Protein AF-A0A9D9PSZ8-F1 (afdb_monomer)

Radius of gyration: 26.48 Å; Cα contacts (8 Å, |Δi|>4): 402; chains: 1; bounding box: 84×40×63 Å

Mean predicted aligned error: 19.88 Å

Secondary structure (DSSP, 8-state):
---PPP---SSHHHHHHHHTT---S-EEEESS-SSS-HHHHHHHHHHS-SHHHHHS-EEEEES---TTHHHHHHHTT--EEEESS--HHHHHHHHHHHS-TTTSPPP------------------S----S--HHHHHTTTTT-HHHHHHHHHHHHHHHHHHHHHHHHHHHTT-HHHHHHHHHHHHHHHHHTT-HHHHHHHHHHHHHHHTT-HHHHHHHHHHHHHHHHHHHHHHHHHHHHTTPPPPPP----------PPB--HHHHHHHHHHHHHHHHTT-HHHHHHHHHHHTT-EETTEESHHHHHHHHHHHHTT-HHHHHHHHHHHHHHHHHHTT--

Sequence (340 aa):
PYNMQFITASSAKEAITLLRKKEVDLVLMDHMMPEMDGVEATTLIREFEDEYFKKLPIIALSANAVSGARKMFLEAGFNDFIPKPIEHSTLDRVLKKWLPAELICPPVRTVMVGGRRKSDREGGTAASGRLISVNLGLNYTGGNEEAYLDILKDFIERLPEKSAYINKLYEEEEWKDYVIETHALKSASLSVGSRTLSDAAKEMEMAGRACDFDKISTGHSVFLKYCNDVYDEGVKYLALKGIKVGEPIKPVKDNLKLAPPIKAEELLKILTKAADACAGFDADAASKLCEEASRYSFGGTNLKDVFGKAAKLVNDYEYDQAGGIINDFIKGINSTGGES

Nearest PDB structures (foldseek):
  3m6m-assembly1_D  TM=8.909E-01  e=8.466E-04  Xanthomonas campestris pv. campestris
  3m6m-assembly1_F  TM=8.954E-01  e=6.086E-03  Xanthomonas campestris pv. campestris
  3m6m-assembly1_E  TM=8.897E-01  e=6.365E-03  Xanthomonas campestris pv. campestris
  7c1i-assembly2_E  TM=8.709E-01  e=9.805E-02  Pseudomonas aeruginosa
  3iqt-assembly1_A  TM=8.168E-01  e=2.298E-01  Escherichia coli CFT073

Foldseek 3Di:
DAPDDDDDDQDLVRVLVVCVVVPDQEAEAEQDHPPAGRLRSLLVLCPPPDPSSLLHAYEYEDCDPDDPVQVSCVVSNHPYYAHPVGDPVRVVVVCVVRGPPVSPPPLPPPPPPPDDDDDDDDDDDPDDPDQFDQVQLCSLVVNDPVVLLVLLLVCLLCLVLLLVVLVVCLVVVVLVVNLVSLSVQLVSCRNRRRNPLNVLSVQLNVCSVVVVVVSCVVSSVVSSVSSVVSSVSSCVVCVVVVHHRPDNPNNPVPPPPVLAADDLVVLLVLLVQLLVCLVVLPLVRNLVSLVVSQSHDYPSHRSVVLSVVLSVCSVVSVSVVSSVSSVVVNVVSVVVVPPD

pLDDT: mean 76.37, std 17.53, range [26.56, 94.06]

Structure (mmCIF, N/CA/C/O backbone):
data_AF-A0A9D9PSZ8-F1
#
_entry.id   AF-A0A9D9PSZ8-F1
#
loop_
_atom_site.group_PDB
_atom_site.id
_atom_site.type_symbol
_atom_site.label_atom_id
_atom_site.label_alt_id
_atom_site.label_comp_id
_atom_site.label_asym_id
_atom_site.label_entity_id
_atom_site.label_seq_id
_atom_site.pdbx_PDB_ins_code
_atom_site.Cartn_x
_atom_site.Cartn_y
_atom_site.Cartn_z
_atom_site.occupancy
_atom_site.B_iso_or_equiv
_atom_site.auth_seq_id
_atom_site.auth_comp_id
_atom_site.auth_asym_id
_atom_site.auth_atom_id
_atom_site.pdbx_PDB_model_num
ATOM 1 N N . PRO A 1 1 ? -20.071 1.718 1.969 1.00 49.09 1 PRO A N 1
ATOM 2 C CA . PRO A 1 1 ? -21.162 1.170 2.817 1.00 49.09 1 PRO A CA 1
ATOM 3 C C . PRO A 1 1 ? -21.126 1.618 4.287 1.00 49.09 1 PRO A C 1
ATOM 5 O O . PRO A 1 1 ? -22.160 1.546 4.939 1.00 49.09 1 PRO A O 1
ATOM 8 N N . TYR A 1 2 ? -19.984 2.079 4.806 1.00 58.44 2 TYR A N 1
ATOM 9 C CA . TYR A 1 2 ? -19.873 2.552 6.185 1.00 58.44 2 TYR A CA 1
ATOM 10 C C . TYR A 1 2 ? -19.704 4.074 6.189 1.00 58.44 2 TYR A C 1
ATOM 12 O O . TYR A 1 2 ? -18.777 4.579 5.562 1.00 58.44 2 TYR A O 1
ATOM 20 N N . ASN A 1 3 ? -20.590 4.795 6.874 1.00 65.50 3 ASN A N 1
ATOM 21 C CA . ASN A 1 3 ? -20.514 6.249 7.044 1.00 65.50 3 ASN A CA 1
ATOM 22 C C . ASN A 1 3 ? -19.740 6.563 8.342 1.00 65.50 3 ASN A C 1
ATOM 24 O O . ASN A 1 3 ? -20.272 7.161 9.273 1.00 65.50 3 ASN A O 1
ATOM 28 N N . MET A 1 4 ? -18.523 6.013 8.448 1.00 79.75 4 MET A N 1
ATOM 29 C CA . MET A 1 4 ? -17.756 5.989 9.699 1.00 79.75 4 MET A CA 1
ATOM 30 C C . MET A 1 4 ? -17.287 7.386 10.099 1.00 79.75 4 MET A C 1
ATOM 32 O O . MET A 1 4 ? -16.781 8.142 9.272 1.00 79.75 4 MET A O 1
ATOM 36 N N . GLN A 1 5 ? -17.394 7.686 11.391 1.00 79.81 5 GLN A N 1
ATOM 37 C CA . GLN A 1 5 ? -16.714 8.817 12.009 1.00 79.81 5 GLN A CA 1
ATOM 38 C C . GLN A 1 5 ? -15.433 8.316 12.668 1.00 79.81 5 GLN A C 1
ATOM 40 O O . GLN A 1 5 ? -15.445 7.317 13.388 1.00 79.81 5 GLN A O 1
ATOM 45 N N . PHE A 1 6 ? -14.320 8.997 12.406 1.00 84.69 6 PHE A N 1
ATOM 46 C CA . PHE A 1 6 ? -13.026 8.623 12.960 1.00 84.69 6 PHE A CA 1
ATOM 47 C C . PHE A 1 6 ? -12.712 9.475 14.183 1.00 84.69 6 PHE A C 1
ATOM 49 O O . PHE A 1 6 ? -12.752 10.702 14.127 1.00 84.69 6 PHE A O 1
ATOM 56 N N . ILE A 1 7 ? -12.346 8.804 15.269 1.00 86.38 7 ILE A N 1
ATOM 57 C CA . ILE A 1 7 ? -11.760 9.420 16.454 1.00 86.38 7 ILE A CA 1
ATOM 58 C C . ILE A 1 7 ? -10.363 8.821 16.595 1.00 86.38 7 ILE A C 1
ATOM 60 O O . ILE A 1 7 ? -10.216 7.604 16.692 1.00 86.38 7 ILE A O 1
ATOM 64 N N . THR A 1 8 ? -9.336 9.665 16.576 1.00 88.38 8 THR A N 1
ATOM 65 C CA . THR A 1 8 ? -7.937 9.235 16.683 1.00 88.38 8 THR A CA 1
ATOM 66 C C . THR A 1 8 ? -7.405 9.491 18.084 1.00 88.38 8 THR A C 1
ATOM 68 O O . THR A 1 8 ? -7.665 10.549 18.651 1.00 88.38 8 THR A O 1
ATOM 71 N N . ALA A 1 9 ? -6.618 8.554 18.608 1.00 86.44 9 ALA A N 1
ATOM 72 C CA . ALA A 1 9 ? -5.853 8.716 19.837 1.00 86.44 9 ALA A CA 1
ATOM 73 C C . ALA A 1 9 ? -4.375 8.436 19.553 1.00 86.44 9 ALA A C 1
ATOM 75 O O . ALA A 1 9 ? -4.050 7.506 18.817 1.00 86.44 9 ALA A O 1
ATOM 76 N N . SER A 1 10 ? -3.490 9.234 20.139 1.00 85.44 10 SER A N 1
ATOM 77 C CA . SER A 1 10 ? -2.035 9.126 19.988 1.00 85.44 10 SER A CA 1
ATOM 78 C C . SER A 1 10 ? -1.364 8.300 21.094 1.00 85.44 10 SER A C 1
ATOM 80 O O . SER A 1 10 ? -0.182 7.986 20.997 1.00 85.44 10 SER A O 1
ATOM 82 N N . SER A 1 11 ? -2.112 7.934 22.142 1.00 83.19 11 SER A N 1
ATOM 83 C CA . SER A 1 11 ? -1.644 7.103 23.259 1.00 83.19 11 SER A CA 1
ATOM 84 C C . SER A 1 11 ? -2.776 6.267 23.865 1.00 83.19 11 SER A C 1
ATOM 86 O O . SER A 1 11 ? -3.953 6.630 23.770 1.00 83.19 11 SER A O 1
ATOM 88 N N . ALA A 1 12 ? -2.428 5.186 24.570 1.00 83.25 12 ALA A N 1
ATOM 89 C CA . ALA A 1 12 ? -3.393 4.358 25.299 1.00 83.25 12 ALA A CA 1
ATOM 90 C C . ALA A 1 12 ? -4.203 5.164 26.335 1.00 83.25 12 ALA A C 1
ATOM 92 O O . ALA A 1 12 ? -5.414 4.990 26.474 1.00 83.25 12 ALA A O 1
ATOM 93 N N . LYS A 1 13 ? -3.559 6.116 27.022 1.00 86.00 13 LYS A N 1
ATOM 94 C CA . LYS A 1 13 ? -4.208 6.993 28.008 1.00 86.00 13 LYS A CA 1
ATOM 95 C C . LYS A 1 13 ? -5.257 7.908 27.372 1.00 86.00 13 LYS A C 1
ATOM 97 O O . LYS A 1 13 ? -6.343 8.095 27.931 1.00 86.00 13 LYS A O 1
ATOM 102 N N . GLU A 1 14 ? -4.944 8.471 26.207 1.00 87.81 14 GLU A N 1
ATOM 103 C CA . GLU A 1 14 ? -5.892 9.270 25.431 1.00 87.81 14 GLU A CA 1
ATOM 104 C C . GLU A 1 14 ? -7.058 8.403 24.943 1.00 87.81 14 GLU A C 1
ATOM 106 O O . GLU A 1 14 ? -8.215 8.779 25.134 1.00 87.81 14 GLU A O 1
ATOM 111 N N . ALA A 1 15 ? -6.770 7.204 24.423 1.00 88.31 15 ALA A N 1
ATOM 112 C CA . ALA A 1 15 ? -7.789 6.261 23.970 1.00 88.31 15 ALA A CA 1
ATOM 113 C C . ALA A 1 15 ? -8.774 5.906 25.095 1.00 88.31 15 ALA A C 1
ATOM 115 O O . ALA A 1 15 ? -9.983 6.045 24.925 1.00 88.31 15 ALA A O 1
ATOM 116 N N . ILE A 1 16 ? -8.275 5.543 26.281 1.00 87.75 16 ILE A N 1
ATOM 117 C CA . ILE A 1 16 ? -9.112 5.239 27.453 1.00 87.75 16 ILE A CA 1
ATOM 118 C C . ILE A 1 16 ? -9.965 6.452 27.853 1.00 87.75 16 ILE A C 1
ATOM 120 O O . ILE A 1 16 ? -11.136 6.304 28.201 1.00 87.75 16 ILE A O 1
ATOM 124 N N . THR A 1 17 ? -9.408 7.664 27.786 1.00 88.69 17 THR A N 1
ATOM 125 C CA . THR A 1 17 ? -10.142 8.898 28.108 1.00 88.69 17 THR A CA 1
ATOM 126 C C . THR A 1 17 ? -11.285 9.149 27.123 1.00 88.69 17 THR A C 1
ATOM 128 O O . THR A 1 17 ? -12.392 9.483 27.543 1.00 88.69 17 THR A O 1
ATOM 131 N N . LEU A 1 18 ? -11.049 8.946 25.825 1.00 88.62 18 LEU A N 1
ATOM 132 C CA . LEU A 1 18 ? -12.069 9.093 24.784 1.00 88.62 18 LEU A CA 1
ATOM 133 C C . LEU A 1 18 ? -13.160 8.025 24.909 1.00 88.62 18 LEU A C 1
ATOM 135 O O . LEU A 1 18 ? -14.346 8.344 24.832 1.00 88.62 18 LEU A O 1
ATOM 139 N N . LEU A 1 19 ? -12.777 6.780 25.198 1.00 90.75 19 LEU A N 1
ATOM 140 C CA . LEU A 1 19 ? -13.709 5.665 25.360 1.00 90.75 19 LEU A CA 1
ATOM 141 C C . LEU A 1 19 ? -14.678 5.850 26.537 1.00 90.75 19 LEU A C 1
ATOM 143 O O . LEU A 1 19 ? -15.790 5.325 26.490 1.00 90.75 19 LEU A O 1
ATOM 147 N N . ARG A 1 20 ? -14.327 6.652 27.554 1.00 87.88 20 ARG A N 1
ATOM 148 C CA . ARG A 1 20 ? -15.240 6.999 28.663 1.00 87.88 20 ARG A CA 1
ATOM 149 C C . ARG A 1 20 ? -16.497 7.748 28.222 1.00 87.88 20 ARG A C 1
ATOM 151 O O . ARG A 1 20 ? -17.476 7.720 28.963 1.00 87.88 20 ARG A O 1
ATOM 158 N N . LYS A 1 21 ? -16.498 8.379 27.041 1.00 86.94 21 LYS A N 1
ATOM 159 C CA . LYS A 1 21 ? -17.693 9.022 26.469 1.00 86.94 21 LYS A CA 1
ATOM 160 C C . LYS A 1 21 ? -18.736 8.016 25.972 1.00 86.94 21 LYS A C 1
ATOM 162 O O . LYS A 1 21 ? -19.903 8.369 25.889 1.00 86.94 21 LYS A O 1
ATOM 167 N N . LYS A 1 22 ? -18.327 6.765 25.717 1.00 85.31 22 LYS A N 1
ATOM 168 C CA . LYS A 1 22 ? -19.176 5.653 25.254 1.00 85.31 22 LYS A CA 1
ATOM 169 C C . LYS A 1 22 ? -19.870 5.870 23.903 1.00 85.31 22 LYS A C 1
ATOM 171 O O . LYS A 1 22 ? -20.991 5.423 23.697 1.00 85.31 22 LYS A O 1
ATOM 176 N N . GLU A 1 23 ? -19.187 6.543 22.985 1.00 85.31 23 GLU A N 1
ATOM 177 C CA . GLU A 1 23 ? -19.695 6.873 21.642 1.00 85.31 23 GLU A CA 1
ATOM 178 C C . GLU A 1 23 ? -18.975 6.086 20.530 1.00 85.31 23 GLU A C 1
ATOM 180 O O . GLU A 1 23 ? -19.071 6.439 19.361 1.00 85.31 23 GLU A O 1
ATOM 185 N N . VAL A 1 24 ? -18.195 5.058 20.881 1.00 88.56 24 VAL A N 1
ATOM 186 C CA . VAL A 1 24 ? -17.346 4.326 19.931 1.00 88.56 24 VAL A CA 1
ATOM 187 C C . VAL A 1 24 ? -17.910 2.930 19.693 1.00 88.56 24 VAL A C 1
ATOM 189 O O . VAL A 1 24 ? -18.039 2.139 20.620 1.00 88.56 24 VAL A O 1
ATOM 192 N N . ASP A 1 25 ? -18.186 2.603 18.434 1.00 88.56 25 ASP A N 1
ATOM 193 C CA . ASP A 1 25 ? -18.751 1.300 18.060 1.00 88.56 25 ASP A CA 1
ATOM 194 C C . ASP A 1 25 ? -17.690 0.211 17.849 1.00 88.56 25 ASP A C 1
ATOM 196 O O . ASP A 1 25 ? -17.991 -0.979 17.934 1.00 88.56 25 ASP A O 1
ATOM 200 N N . LEU A 1 26 ? -16.451 0.599 17.532 1.00 92.19 26 LEU A N 1
ATOM 201 C CA . LEU A 1 26 ? -15.338 -0.311 17.268 1.00 92.19 26 LEU A CA 1
ATOM 202 C C . LEU A 1 26 ? -13.998 0.404 17.456 1.00 92.19 26 LEU A C 1
ATOM 204 O O . LEU A 1 26 ? -13.833 1.552 17.047 1.00 92.19 26 LEU A O 1
ATOM 208 N N . VAL A 1 27 ? -13.019 -0.299 18.022 1.00 93.25 27 VAL A N 1
ATOM 209 C CA . VAL A 1 27 ? -11.649 0.194 18.201 1.00 93.25 27 VAL A CA 1
ATOM 210 C C . VAL A 1 27 ? -10.694 -0.587 17.308 1.00 93.25 27 VAL A C 1
ATOM 212 O O . VAL A 1 27 ? -10.628 -1.814 17.379 1.00 93.25 27 VAL A O 1
ATOM 215 N N . LEU A 1 28 ? -9.919 0.129 16.495 1.00 92.75 28 LEU A N 1
ATOM 216 C CA . LEU A 1 28 ? -8.710 -0.395 15.863 1.00 92.75 28 LEU A CA 1
ATOM 217 C C . LEU A 1 28 ? -7.519 0.022 16.731 1.00 92.75 28 LEU A C 1
ATOM 219 O O . LEU A 1 28 ? -7.261 1.213 16.882 1.00 92.75 28 LEU A O 1
ATOM 223 N N . MET A 1 29 ? -6.826 -0.946 17.323 1.00 91.75 29 MET A N 1
ATOM 224 C CA . MET A 1 29 ? -5.765 -0.715 18.304 1.00 91.75 29 MET A CA 1
ATOM 225 C C . MET A 1 29 ? -4.431 -1.209 17.755 1.00 91.75 29 MET A C 1
ATOM 227 O O . MET A 1 29 ? -4.322 -2.370 17.365 1.00 91.75 29 MET A O 1
ATOM 231 N N . ASP A 1 30 ? -3.408 -0.359 17.739 1.00 88.38 30 ASP A N 1
ATOM 232 C CA . ASP A 1 30 ? -2.057 -0.804 17.401 1.00 88.38 30 ASP A CA 1
ATOM 233 C C . ASP A 1 30 ? -1.499 -1.697 18.511 1.00 88.38 30 ASP A C 1
ATOM 235 O O . ASP A 1 30 ? -1.615 -1.371 19.690 1.00 88.38 30 ASP A O 1
ATOM 239 N N . HIS A 1 31 ? -0.898 -2.829 18.145 1.00 78.50 31 HIS A N 1
ATOM 240 C CA . HIS A 1 31 ? -0.220 -3.680 19.118 1.00 78.50 31 HIS A CA 1
ATOM 241 C C . HIS A 1 31 ? 1.034 -2.996 19.675 1.00 78.50 31 HIS A C 1
ATOM 243 O O . HIS A 1 31 ? 1.273 -3.062 20.875 1.00 78.50 31 HIS A O 1
ATOM 249 N N . MET A 1 32 ? 1.811 -2.328 18.816 1.00 76.44 32 MET A N 1
ATOM 250 C CA . MET A 1 32 ? 3.091 -1.720 19.185 1.00 76.44 32 MET A CA 1
ATOM 251 C C . MET A 1 32 ? 2.907 -0.209 19.345 1.00 76.44 32 MET A C 1
ATOM 253 O O . MET A 1 32 ? 2.863 0.518 18.354 1.00 76.44 32 MET A O 1
ATOM 257 N N . MET A 1 33 ? 2.804 0.261 20.588 1.00 78.12 33 MET A N 1
ATOM 258 C CA . MET A 1 33 ? 2.713 1.683 20.937 1.00 78.12 33 MET A CA 1
ATOM 259 C C . MET A 1 33 ? 3.779 2.049 21.982 1.00 78.12 33 MET A C 1
ATOM 261 O O . MET A 1 33 ? 4.188 1.184 22.757 1.00 78.12 33 MET A O 1
ATOM 265 N N . PRO A 1 34 ? 4.261 3.304 22.008 1.00 61.53 34 PRO A N 1
ATOM 266 C CA . PRO A 1 34 ? 5.170 3.773 23.048 1.00 61.53 34 PRO A CA 1
ATOM 267 C C . PRO A 1 34 ? 4.468 3.858 24.413 1.00 61.53 34 PRO A C 1
ATOM 269 O O . PRO A 1 34 ? 3.269 4.121 24.489 1.00 61.53 34 PRO A O 1
ATOM 272 N N . GLU A 1 35 ? 5.251 3.694 25.483 1.00 76.94 35 GLU A N 1
ATOM 273 C CA . GLU A 1 35 ? 4.841 3.718 26.902 1.00 76.94 35 GLU A CA 1
ATOM 274 C C . GLU A 1 35 ? 3.967 2.542 27.351 1.00 76.94 35 GLU A C 1
ATOM 276 O O . GLU A 1 35 ? 4.348 1.849 28.289 1.00 76.94 35 GLU A O 1
ATOM 281 N N . MET A 1 36 ? 2.825 2.327 26.697 1.00 79.06 36 MET A N 1
ATOM 282 C CA . MET A 1 36 ? 1.868 1.261 26.996 1.00 79.06 36 MET A CA 1
ATOM 283 C C . MET A 1 36 ? 1.444 0.598 25.694 1.00 79.06 36 MET A C 1
ATOM 285 O O . MET A 1 36 ? 0.951 1.275 24.785 1.00 79.06 36 MET A O 1
ATOM 289 N N . ASP A 1 37 ? 1.624 -0.716 25.610 1.00 83.62 37 ASP A N 1
ATOM 290 C CA . ASP A 1 37 ? 1.314 -1.458 24.393 1.00 83.62 37 ASP A CA 1
ATOM 291 C C . ASP A 1 37 ? -0.200 -1.712 24.233 1.00 83.62 37 ASP A C 1
ATOM 293 O O . ASP A 1 37 ? -1.020 -1.462 25.126 1.00 83.62 37 ASP A O 1
ATOM 297 N N . GLY A 1 38 ? -0.608 -2.186 23.053 1.00 85.62 38 GLY A N 1
ATOM 298 C CA . GLY A 1 38 ? -2.022 -2.443 22.774 1.00 85.62 38 GLY A CA 1
ATOM 299 C C . GLY A 1 38 ? -2.631 -3.553 23.638 1.00 85.62 38 GLY A C 1
ATOM 300 O O . GLY A 1 38 ? -3.844 -3.547 23.867 1.00 85.62 38 GLY A O 1
ATOM 301 N N . VAL A 1 39 ? -1.822 -4.504 24.112 1.00 86.31 39 VAL A N 1
ATOM 302 C CA . VAL A 1 39 ? -2.251 -5.620 24.969 1.00 86.31 39 VAL A CA 1
ATOM 303 C C . VAL A 1 39 ? -2.575 -5.111 26.369 1.00 86.31 39 VAL A C 1
ATOM 305 O O . VAL A 1 39 ? -3.664 -5.387 26.882 1.00 86.31 39 VAL A O 1
ATOM 308 N N . GLU A 1 40 ? -1.693 -4.305 26.951 1.00 87.50 40 GLU A N 1
ATOM 309 C CA . GLU A 1 40 ? -1.904 -3.634 28.233 1.00 87.50 40 GLU A CA 1
ATOM 310 C C . GLU A 1 40 ? -3.119 -2.702 28.171 1.00 87.50 40 GLU A C 1
ATOM 312 O O . GLU A 1 40 ? -4.013 -2.785 29.016 1.00 87.50 40 GLU A O 1
ATOM 317 N N . ALA A 1 41 ? -3.215 -1.874 27.123 1.00 90.44 41 ALA A N 1
ATOM 318 C CA . ALA A 1 41 ? -4.341 -0.964 26.928 1.00 90.44 41 ALA A CA 1
ATOM 319 C C . ALA A 1 41 ? -5.680 -1.714 26.848 1.00 90.44 41 ALA A C 1
ATOM 321 O O . ALA A 1 41 ? -6.667 -1.309 27.466 1.00 90.44 41 ALA A O 1
ATOM 322 N N . THR A 1 42 ? -5.719 -2.826 26.109 1.00 92.31 42 THR A N 1
ATOM 323 C CA . THR A 1 42 ? -6.926 -3.653 25.972 1.00 92.31 42 THR A CA 1
ATOM 324 C C . THR A 1 42 ? -7.299 -4.302 27.297 1.00 92.31 42 THR A C 1
ATOM 326 O O . THR A 1 42 ? -8.467 -4.251 27.678 1.00 92.31 42 THR A O 1
ATOM 329 N N . THR A 1 43 ? -6.319 -4.825 28.036 1.00 90.56 43 THR A N 1
ATOM 330 C CA . THR A 1 43 ? -6.540 -5.419 29.362 1.00 90.56 43 THR A CA 1
ATOM 331 C C . THR A 1 43 ? -7.179 -4.402 30.311 1.00 90.56 43 THR A C 1
ATOM 333 O O . THR A 1 43 ? -8.237 -4.677 30.873 1.00 90.56 43 THR A O 1
ATOM 336 N N . LEU A 1 44 ? -6.635 -3.181 30.385 1.00 91.31 44 LEU A N 1
ATOM 337 C CA . LEU A 1 44 ? -7.200 -2.098 31.200 1.00 91.31 44 LEU A CA 1
ATOM 338 C C . LEU A 1 44 ? -8.619 -1.703 30.770 1.00 91.31 44 LEU A C 1
ATOM 340 O O . LEU A 1 44 ? -9.469 -1.421 31.612 1.00 91.31 44 LEU A O 1
ATOM 344 N N . ILE A 1 45 ? -8.909 -1.687 29.463 1.00 91.31 45 ILE A N 1
ATOM 345 C CA . ILE A 1 45 ? -10.270 -1.422 28.974 1.00 91.31 45 ILE A CA 1
ATOM 346 C C . ILE A 1 45 ? -11.233 -2.527 29.435 1.00 91.31 45 ILE A C 1
ATOM 348 O O . ILE A 1 45 ? -12.370 -2.230 29.800 1.00 91.31 45 ILE A O 1
ATOM 352 N N . ARG A 1 46 ? -10.801 -3.794 29.454 1.00 91.75 46 ARG A N 1
ATOM 353 C CA . ARG A 1 46 ? -11.638 -4.923 29.896 1.00 91.75 46 ARG A CA 1
ATOM 354 C C . ARG A 1 46 ? -11.837 -4.996 31.410 1.00 91.75 46 ARG A C 1
ATOM 356 O O . ARG A 1 46 ? -12.813 -5.607 31.839 1.00 91.75 46 ARG A O 1
ATOM 363 N N . GLU A 1 47 ? -10.973 -4.367 32.203 1.00 90.94 47 GLU A N 1
ATOM 364 C CA . GLU A 1 47 ? -11.125 -4.278 33.663 1.00 90.94 47 GLU A CA 1
ATOM 365 C C . GLU A 1 47 ? -12.283 -3.369 34.100 1.00 90.94 47 GLU A C 1
ATOM 367 O O . GLU A 1 47 ? -12.779 -3.500 35.221 1.00 90.94 47 GLU A O 1
ATOM 372 N N . PHE A 1 48 ? -12.767 -2.468 33.238 1.00 88.94 48 PHE A N 1
ATOM 373 C CA . PHE A 1 48 ? -13.946 -1.674 33.569 1.00 88.94 48 PHE A CA 1
ATOM 374 C C . PHE A 1 48 ? -15.186 -2.571 33.718 1.00 88.94 48 PHE A C 1
ATOM 376 O O . PHE A 1 48 ? -15.552 -3.326 32.817 1.00 88.94 48 PHE A O 1
ATOM 383 N N . GLU A 1 49 ? -15.895 -2.444 34.844 1.00 84.25 49 GLU A N 1
ATOM 384 C CA . GLU A 1 49 ? -17.072 -3.279 35.131 1.00 84.25 49 GLU A CA 1
ATOM 385 C C . GLU A 1 49 ? -18.263 -3.025 34.188 1.00 84.25 49 GLU A C 1
ATOM 387 O O . GLU A 1 49 ? -19.162 -3.867 34.095 1.00 84.25 49 GLU A O 1
ATOM 392 N N . ASP A 1 50 ? -18.249 -1.904 33.463 1.00 90.69 50 ASP A N 1
ATOM 393 C CA . ASP A 1 50 ? -19.310 -1.476 32.555 1.00 90.69 50 ASP A CA 1
ATOM 394 C C . ASP A 1 50 ? -19.500 -2.426 31.363 1.00 90.69 50 ASP A C 1
ATOM 396 O O . ASP A 1 50 ? -18.557 -2.774 30.646 1.00 90.69 50 ASP A O 1
ATOM 400 N N . GLU A 1 51 ? -20.755 -2.779 31.090 1.00 87.38 51 GLU A N 1
ATOM 401 C CA . GLU A 1 51 ? -21.132 -3.649 29.972 1.00 87.38 51 GLU A CA 1
ATOM 402 C C . GLU A 1 51 ? -20.690 -3.110 28.607 1.00 87.38 51 GLU A C 1
ATOM 404 O O . GLU A 1 51 ? -20.371 -3.901 27.716 1.00 87.38 51 GLU A O 1
ATOM 409 N N . TYR A 1 52 ? -20.627 -1.784 28.442 1.00 90.50 52 TYR A N 1
ATOM 410 C CA . TYR A 1 52 ? -20.128 -1.169 27.214 1.00 90.50 52 TYR A CA 1
ATOM 411 C C . TYR A 1 52 ? -18.689 -1.610 26.923 1.00 90.50 52 TYR A C 1
ATOM 413 O O . TYR A 1 52 ? -18.409 -2.124 25.841 1.00 90.50 52 TYR A O 1
ATOM 421 N N . PHE A 1 53 ? -17.782 -1.494 27.900 1.00 89.50 53 PHE A N 1
ATOM 422 C CA . PHE A 1 53 ? -16.373 -1.842 27.697 1.00 89.50 53 PHE A CA 1
ATOM 423 C C . PHE A 1 53 ? -16.147 -3.341 27.574 1.00 89.50 53 PHE A C 1
ATOM 425 O O . PHE A 1 53 ? -15.176 -3.737 26.945 1.00 89.50 53 PHE A O 1
ATOM 432 N N . LYS A 1 54 ? -17.030 -4.187 28.112 1.00 87.31 54 LYS A N 1
ATOM 433 C CA . LYS A 1 54 ? -16.952 -5.646 27.925 1.00 87.31 54 LYS A CA 1
ATOM 434 C C . LYS A 1 54 ? -17.374 -6.082 26.521 1.00 87.31 54 LYS A C 1
ATOM 436 O O . LYS A 1 54 ? -16.840 -7.058 26.001 1.00 87.31 54 LYS A O 1
ATOM 441 N N . LYS A 1 55 ? -18.319 -5.364 25.905 1.00 87.62 55 LYS A N 1
ATOM 442 C CA . LYS A 1 55 ? -18.877 -5.687 24.579 1.00 87.62 55 LYS A CA 1
ATOM 443 C C . LYS A 1 55 ? -18.218 -4.941 23.425 1.00 87.62 55 LYS A C 1
ATOM 445 O O . LYS A 1 55 ? -18.333 -5.402 22.293 1.00 87.62 55 LYS A O 1
ATOM 450 N N . LEU A 1 56 ? -17.532 -3.832 23.702 1.00 91.19 56 LEU A N 1
ATOM 451 C CA . LEU A 1 56 ? -16.846 -3.020 22.701 1.00 91.19 56 LEU A CA 1
ATOM 452 C C . LEU A 1 56 ? -15.888 -3.884 21.858 1.00 91.19 56 LEU A C 1
ATOM 454 O O . LEU A 1 56 ? -14.951 -4.461 22.422 1.00 91.19 56 LEU A O 1
ATOM 458 N N . PRO A 1 57 ? -16.076 -3.985 20.533 1.00 92.62 57 PRO A N 1
ATOM 459 C CA . PRO A 1 57 ? -15.142 -4.685 19.666 1.00 92.62 57 PRO A CA 1
ATOM 460 C C . PRO A 1 57 ? -13.789 -3.968 19.621 1.00 92.62 57 PRO A C 1
ATOM 462 O O . PRO A 1 57 ? -13.706 -2.815 19.200 1.00 92.62 57 PRO A O 1
ATOM 465 N N . ILE A 1 58 ? -12.722 -4.659 20.029 1.00 93.75 58 ILE A N 1
ATOM 466 C CA . ILE A 1 58 ? -11.341 -4.166 19.962 1.00 93.75 58 ILE A CA 1
ATOM 467 C C . ILE A 1 58 ? -10.554 -5.087 19.033 1.00 93.75 58 ILE A C 1
ATOM 469 O O . ILE A 1 58 ? -10.424 -6.288 19.286 1.00 93.75 58 ILE A O 1
ATOM 473 N N . ILE A 1 59 ? -10.056 -4.528 17.935 1.00 93.19 59 ILE A N 1
ATOM 474 C CA . ILE A 1 59 ? -9.347 -5.244 16.878 1.00 93.19 59 ILE A CA 1
ATOM 475 C C . ILE A 1 59 ? -7.877 -4.832 16.899 1.00 93.19 59 ILE A C 1
ATOM 477 O O . ILE A 1 59 ? -7.562 -3.654 16.733 1.00 93.19 59 ILE A O 1
ATOM 481 N N . ALA A 1 60 ? -6.977 -5.800 17.055 1.00 90.38 60 ALA A N 1
ATOM 482 C CA . ALA A 1 60 ? -5.542 -5.544 17.033 1.00 90.38 60 ALA A CA 1
ATOM 483 C C . ALA A 1 60 ? -5.040 -5.279 15.604 1.00 90.38 60 ALA A C 1
ATOM 485 O O . ALA A 1 60 ? -5.384 -6.002 14.668 1.00 90.38 60 ALA A O 1
ATOM 486 N N . LEU A 1 61 ? -4.157 -4.302 15.435 1.00 88.00 61 LEU A N 1
ATOM 487 C CA . LEU A 1 61 ? -3.352 -4.102 14.235 1.00 88.00 61 LEU A CA 1
ATOM 488 C C . LEU A 1 61 ? -1.941 -4.619 14.529 1.00 88.00 61 LEU A C 1
ATOM 490 O O . LEU A 1 61 ? -1.259 -4.084 15.400 1.00 88.00 61 LEU A O 1
ATOM 494 N N . SER A 1 62 ? -1.491 -5.657 13.820 1.00 77.12 62 SER A N 1
ATOM 495 C CA . SER A 1 62 ? -0.213 -6.323 14.121 1.00 77.12 62 SER A CA 1
ATOM 496 C C . SER A 1 62 ? 0.688 -6.432 12.897 1.00 77.12 62 SER A C 1
ATOM 498 O O . SER A 1 62 ? 0.246 -6.871 11.840 1.00 77.12 62 SER A O 1
ATOM 500 N N . ALA A 1 63 ? 1.972 -6.103 13.050 1.00 66.81 63 ALA A N 1
ATOM 501 C CA . ALA A 1 63 ? 3.003 -6.390 12.047 1.00 66.81 63 ALA A CA 1
ATOM 502 C C . ALA A 1 63 ? 3.448 -7.868 12.049 1.00 66.81 63 ALA A C 1
ATOM 504 O O . ALA A 1 63 ? 4.062 -8.324 11.092 1.00 66.81 63 ALA A O 1
ATOM 505 N N . ASN A 1 64 ? 3.121 -8.628 13.104 1.00 54.91 64 ASN A N 1
ATOM 506 C CA . ASN A 1 64 ? 3.572 -10.003 13.298 1.00 54.91 64 ASN A CA 1
ATOM 507 C C . ASN A 1 64 ? 2.359 -10.943 13.410 1.00 54.91 64 ASN A C 1
ATOM 509 O O . ASN A 1 64 ? 1.811 -11.172 14.489 1.00 54.91 64 ASN A O 1
ATOM 513 N N . ALA A 1 65 ? 1.887 -11.448 12.269 1.00 54.12 65 ALA A N 1
ATOM 514 C CA . ALA A 1 65 ? 0.697 -12.301 12.167 1.00 54.12 65 ALA A CA 1
ATOM 515 C C . ALA A 1 65 ? 1.021 -13.808 12.204 1.00 54.12 65 ALA A C 1
ATOM 517 O O . ALA A 1 65 ? 0.345 -14.617 11.567 1.00 54.12 65 ALA A O 1
ATOM 518 N N . VAL A 1 66 ? 2.070 -14.192 12.935 1.00 49.47 66 VAL A N 1
ATOM 519 C CA . VAL A 1 66 ? 2.522 -15.588 13.034 1.00 49.47 66 VAL A CA 1
ATOM 520 C C . VAL A 1 66 ? 1.548 -16.423 13.870 1.00 49.47 66 VAL A C 1
ATOM 522 O O . VAL A 1 66 ? 0.875 -15.932 14.783 1.00 49.47 66 VAL A O 1
ATOM 525 N N . SER A 1 67 ? 1.501 -17.723 13.572 1.00 45.16 67 SER A N 1
ATOM 526 C CA . SER A 1 67 ? 0.829 -18.750 14.372 1.00 45.16 67 SER A CA 1
ATOM 527 C C . SER A 1 67 ? 1.268 -18.675 15.843 1.00 45.16 67 SER A C 1
ATOM 529 O O . SER A 1 67 ? 2.369 -19.091 16.183 1.00 45.16 67 SER A O 1
ATOM 531 N N . GLY A 1 68 ? 0.404 -18.139 16.710 1.00 56.59 68 GLY A N 1
ATOM 532 C CA . GLY A 1 68 ? 0.657 -17.970 18.150 1.00 56.59 68 GLY A CA 1
ATOM 533 C C . GLY A 1 68 ? 0.151 -16.633 18.694 1.00 56.59 68 GLY A C 1
ATOM 534 O O . GLY A 1 68 ? -0.484 -16.603 19.748 1.00 56.59 68 GLY A O 1
ATOM 535 N N . ALA A 1 69 ? 0.289 -15.553 17.916 1.00 64.56 69 ALA A N 1
ATOM 536 C CA . ALA A 1 69 ? -0.154 -14.209 18.310 1.00 64.56 69 ALA A CA 1
ATOM 537 C C . ALA A 1 69 ? -1.674 -14.129 18.542 1.00 64.56 69 ALA A C 1
ATOM 539 O O . ALA A 1 69 ? -2.147 -13.411 19.416 1.00 64.56 69 ALA A O 1
ATOM 540 N N . ARG A 1 70 ? -2.458 -14.941 17.815 1.00 68.94 70 ARG A N 1
ATOM 541 C CA . ARG A 1 70 ? -3.918 -15.023 17.989 1.00 68.94 70 ARG A CA 1
ATOM 542 C C . ARG A 1 70 ? -4.316 -15.398 19.418 1.00 68.94 70 ARG A C 1
ATOM 544 O O . ARG A 1 70 ? -5.288 -14.849 19.920 1.00 68.94 70 ARG A O 1
ATOM 551 N N . LYS A 1 71 ? -3.607 -16.342 20.048 1.00 75.00 71 LYS A N 1
ATOM 552 C CA . LYS A 1 71 ? -3.938 -16.804 21.403 1.00 75.00 71 LYS A CA 1
ATOM 553 C C . LYS A 1 71 ? -3.673 -15.696 22.423 1.00 75.00 71 LYS A C 1
ATOM 555 O O . LYS A 1 71 ? -4.563 -15.381 23.197 1.00 75.00 71 LYS A O 1
ATOM 560 N N . MET A 1 72 ? -2.512 -15.051 22.315 1.00 80.12 72 MET A N 1
ATOM 561 C CA . MET A 1 72 ? -2.133 -13.899 23.135 1.00 80.12 72 MET A CA 1
ATOM 562 C C . MET A 1 72 ? -3.150 -12.751 23.023 1.00 80.12 72 MET A C 1
ATOM 564 O O . MET A 1 72 ? -3.608 -12.234 24.035 1.00 80.12 72 MET A O 1
ATOM 568 N N . PHE A 1 73 ? -3.569 -12.390 21.803 1.00 83.44 73 PHE A N 1
ATOM 569 C CA . PHE A 1 73 ? -4.572 -11.338 21.612 1.00 83.44 73 PHE A CA 1
ATOM 570 C C . PHE A 1 73 ? -5.937 -11.712 22.204 1.00 83.44 73 PHE A C 1
ATOM 572 O O . PHE A 1 73 ? -6.582 -10.884 22.842 1.00 83.44 73 PHE A O 1
ATOM 579 N N . LEU A 1 74 ? -6.381 -12.960 22.043 1.00 81.75 74 LEU A N 1
ATOM 580 C CA . LEU A 1 74 ? -7.640 -13.409 22.641 1.00 81.75 74 LEU A CA 1
ATOM 581 C C . LEU A 1 74 ? -7.589 -13.394 24.177 1.00 81.75 74 LEU A C 1
ATOM 583 O O . LEU A 1 74 ? -8.559 -12.979 24.803 1.00 81.75 74 LEU A O 1
ATOM 587 N N . GLU A 1 75 ? -6.468 -13.804 24.778 1.00 84.06 75 GLU A N 1
ATOM 588 C CA . GLU A 1 75 ? -6.265 -13.784 26.236 1.00 84.06 75 GLU A CA 1
ATOM 589 C C . GLU A 1 75 ? -6.251 -12.357 26.802 1.00 84.06 75 GLU A C 1
ATOM 591 O O . GLU A 1 75 ? -6.813 -12.122 27.867 1.00 84.06 75 GLU A O 1
ATOM 596 N N . ALA A 1 76 ? -5.705 -11.394 26.055 1.00 84.69 76 ALA A N 1
ATOM 597 C CA . ALA A 1 76 ? -5.733 -9.971 26.400 1.00 84.69 76 ALA A CA 1
ATOM 598 C C . ALA A 1 76 ? -7.113 -9.305 26.212 1.00 84.69 76 ALA A C 1
ATOM 600 O O . ALA A 1 76 ? -7.301 -8.143 26.567 1.00 84.69 76 ALA A O 1
ATOM 601 N N . GLY A 1 77 ? -8.090 -10.014 25.635 1.00 87.12 77 GLY A N 1
ATOM 602 C CA . GLY A 1 77 ? -9.450 -9.513 25.434 1.00 87.12 77 GLY A CA 1
ATOM 603 C C . GLY A 1 77 ? -9.700 -8.813 24.095 1.00 87.12 77 GLY A C 1
ATOM 604 O O . GLY A 1 77 ? -10.718 -8.122 23.955 1.00 87.12 77 GLY A O 1
ATOM 605 N N . PHE A 1 78 ? -8.823 -8.991 23.102 1.00 90.62 78 PHE A N 1
ATOM 606 C CA . PHE A 1 78 ? -9.114 -8.599 21.722 1.00 90.62 78 PHE A CA 1
ATOM 607 C C . PHE A 1 78 ? -10.154 -9.522 21.088 1.00 90.62 78 PHE A C 1
ATOM 609 O O . PHE A 1 78 ? -10.228 -10.720 21.360 1.00 90.62 78 PHE A O 1
ATOM 616 N N . ASN A 1 79 ? -10.924 -8.962 20.165 1.00 90.69 79 ASN A N 1
ATOM 617 C CA . ASN A 1 79 ? -11.955 -9.676 19.424 1.00 90.69 79 ASN A CA 1
ATOM 618 C C . ASN A 1 79 ? -11.407 -10.302 18.130 1.00 90.69 79 ASN A C 1
ATOM 620 O O . ASN A 1 79 ? -11.787 -11.412 17.750 1.00 90.69 79 ASN A O 1
ATOM 624 N N . ASP A 1 80 ? -10.509 -9.602 17.439 1.00 89.12 80 ASP A N 1
ATOM 625 C CA . ASP A 1 80 ? -9.867 -10.068 16.207 1.00 89.12 80 ASP A CA 1
ATOM 626 C C . ASP A 1 80 ? -8.559 -9.313 15.965 1.00 89.12 80 ASP A C 1
ATOM 628 O O . ASP A 1 80 ? -8.179 -8.439 16.745 1.00 89.12 80 ASP A O 1
ATOM 632 N N . PHE A 1 81 ? -7.888 -9.624 14.857 1.00 87.50 81 PHE A N 1
ATOM 633 C CA . PHE A 1 81 ? -6.729 -8.857 14.416 1.00 87.50 81 PHE A CA 1
ATOM 634 C C . PHE A 1 81 ? -6.690 -8.663 12.898 1.00 87.50 81 PHE A C 1
ATOM 636 O O . PHE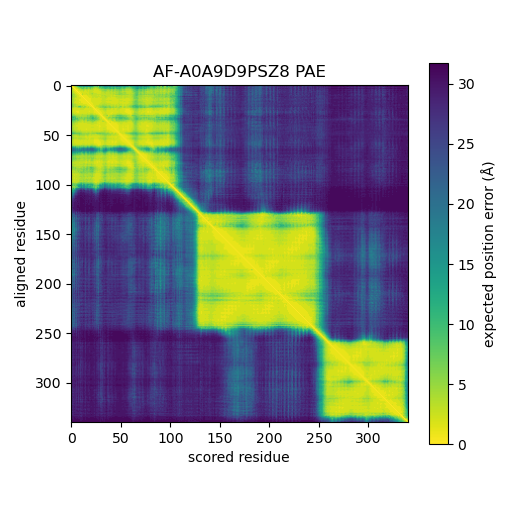 A 1 81 ? -7.243 -9.454 12.127 1.00 87.50 81 PHE A O 1
ATOM 643 N N . ILE A 1 82 ? -5.981 -7.618 12.479 1.00 85.50 82 ILE A N 1
ATOM 644 C CA . ILE A 1 82 ? -5.666 -7.296 11.092 1.00 85.50 82 ILE A CA 1
ATOM 645 C C . ILE A 1 82 ? -4.135 -7.223 10.956 1.00 85.50 82 ILE A C 1
ATOM 647 O O . ILE A 1 82 ? -3.500 -6.434 11.664 1.00 85.50 82 ILE A O 1
ATOM 651 N N . PRO A 1 83 ? -3.518 -8.043 10.083 1.00 78.88 83 PRO A N 1
ATOM 652 C CA . PRO A 1 83 ? -2.102 -7.914 9.769 1.00 78.88 83 PRO A CA 1
ATOM 653 C C . PRO A 1 83 ? -1.821 -6.579 9.070 1.00 78.88 83 PRO A C 1
ATOM 655 O O . PRO A 1 83 ? -2.615 -6.120 8.250 1.00 78.88 83 PRO A O 1
ATOM 658 N N . LYS A 1 84 ? -0.676 -5.975 9.380 1.00 78.25 84 LYS A N 1
ATOM 659 C CA . LYS A 1 84 ? -0.090 -4.875 8.614 1.00 78.25 84 LYS A CA 1
ATOM 660 C C . LYS A 1 84 ? 0.819 -5.465 7.518 1.00 78.25 84 LYS A C 1
ATOM 662 O O . LYS A 1 84 ? 1.548 -6.409 7.820 1.00 78.25 84 LYS A O 1
ATOM 667 N N . PRO A 1 85 ? 0.819 -4.926 6.284 1.00 73.06 85 PRO A N 1
ATOM 668 C CA . PRO A 1 85 ? 0.027 -3.785 5.812 1.00 73.06 85 PRO A CA 1
ATOM 669 C C . PRO A 1 85 ? -1.477 -4.102 5.734 1.00 73.06 85 PRO A C 1
ATOM 671 O O . PRO A 1 85 ? -1.873 -5.220 5.419 1.00 73.06 85 PRO A O 1
ATOM 674 N N . ILE A 1 86 ? -2.318 -3.111 6.055 1.00 74.31 86 ILE A N 1
ATOM 675 C CA . ILE A 1 86 ? -3.773 -3.297 6.140 1.00 74.31 86 ILE A CA 1
ATOM 676 C C . ILE A 1 86 ? -4.360 -3.422 4.732 1.00 74.31 86 ILE A C 1
ATOM 678 O O . ILE A 1 86 ? -4.453 -2.444 3.992 1.00 74.31 86 ILE A O 1
ATOM 682 N N . GLU A 1 87 ? -4.817 -4.621 4.381 1.00 69.94 87 GLU A N 1
ATOM 683 C CA . GLU A 1 87 ? -5.569 -4.853 3.149 1.00 69.94 87 GLU A CA 1
ATOM 684 C C . GLU A 1 87 ? -7.049 -4.480 3.325 1.00 69.94 87 GLU A C 1
ATOM 686 O O . GLU A 1 87 ? -7.705 -4.911 4.279 1.00 69.94 87 GLU A O 1
ATOM 691 N N . HIS A 1 88 ? -7.621 -3.748 2.362 1.00 70.12 88 HIS A N 1
ATOM 692 C CA . HIS A 1 88 ? -9.034 -3.345 2.391 1.00 70.12 88 HIS A CA 1
ATOM 693 C C . HIS A 1 88 ? -9.991 -4.546 2.488 1.00 70.12 88 HIS A C 1
ATOM 695 O O . HIS A 1 88 ? -11.002 -4.482 3.180 1.00 70.12 88 HIS A O 1
ATOM 701 N N . SER A 1 89 ? -9.686 -5.658 1.815 1.00 63.38 89 SER A N 1
ATOM 702 C CA . SER A 1 89 ? -10.461 -6.909 1.888 1.00 63.38 89 SER A CA 1
ATOM 703 C C . SER A 1 89 ? -10.518 -7.469 3.315 1.00 63.38 89 SER A C 1
ATOM 705 O O . SER A 1 89 ? -11.567 -7.920 3.779 1.00 63.38 89 SER A O 1
ATOM 707 N N . THR A 1 90 ? -9.390 -7.414 4.021 1.00 70.38 90 THR A N 1
ATOM 708 C CA . THR A 1 90 ? -9.253 -7.886 5.395 1.00 70.38 90 THR A CA 1
ATOM 709 C C . THR A 1 90 ? -9.958 -6.946 6.366 1.00 70.38 90 THR A C 1
ATOM 711 O O . THR A 1 90 ? -10.690 -7.422 7.235 1.00 70.38 90 THR A O 1
ATOM 714 N N . LEU A 1 91 ? -9.813 -5.634 6.174 1.00 80.12 91 LEU A N 1
ATOM 715 C CA . LEU A 1 91 ? -10.532 -4.626 6.946 1.00 80.12 91 LEU A CA 1
ATOM 716 C C . LEU A 1 91 ? -12.051 -4.757 6.760 1.00 80.12 91 LEU A C 1
ATOM 718 O O . LEU A 1 91 ? -12.770 -4.865 7.747 1.00 80.12 91 LEU A O 1
ATOM 722 N N . ASP A 1 92 ? -12.544 -4.848 5.522 1.00 76.81 92 ASP A N 1
ATOM 723 C CA . ASP A 1 92 ? -13.974 -5.010 5.226 1.00 76.81 92 ASP A CA 1
ATOM 724 C C . ASP A 1 92 ? -14.549 -6.287 5.858 1.00 76.81 92 ASP A C 1
ATOM 726 O O . ASP A 1 92 ? -15.622 -6.258 6.458 1.00 76.81 92 ASP A O 1
ATOM 730 N N . ARG A 1 93 ? -13.813 -7.406 5.802 1.00 80.75 93 ARG A N 1
ATOM 731 C CA . ARG A 1 93 ? -14.207 -8.660 6.465 1.00 80.75 93 ARG A CA 1
ATOM 732 C C . ARG A 1 93 ? -14.352 -8.488 7.977 1.00 80.75 93 ARG A C 1
ATOM 734 O O . ARG A 1 93 ? -15.292 -9.027 8.558 1.00 80.75 93 ARG A O 1
ATOM 741 N N . VAL A 1 94 ? -13.413 -7.792 8.615 1.00 85.62 94 VAL A N 1
ATOM 742 C CA . VAL A 1 94 ? -13.428 -7.568 10.066 1.00 85.62 94 VAL A CA 1
ATOM 743 C C . VAL A 1 94 ? -14.545 -6.603 10.455 1.00 85.62 94 VAL A C 1
ATOM 745 O O . VAL A 1 94 ? -15.310 -6.912 11.364 1.00 85.62 94 VAL A O 1
ATOM 748 N N . LEU A 1 95 ? -14.712 -5.498 9.729 1.00 85.81 95 LEU A N 1
ATOM 749 C CA . LEU A 1 95 ? -15.785 -4.534 9.973 1.00 85.81 95 LEU A CA 1
ATOM 750 C C . LEU A 1 95 ? -17.168 -5.185 9.842 1.00 85.81 95 LEU A C 1
ATOM 752 O O . LEU A 1 95 ? -17.987 -5.038 10.742 1.00 85.81 95 LEU A O 1
ATOM 756 N N . LYS A 1 96 ? -17.408 -5.995 8.799 1.00 80.88 96 LYS A N 1
ATOM 757 C CA . LYS A 1 96 ? -18.671 -6.748 8.639 1.00 80.88 96 LYS A CA 1
ATOM 758 C C . LYS A 1 96 ? -18.955 -7.728 9.767 1.00 80.88 96 LYS A C 1
ATOM 760 O O . LYS A 1 96 ? -20.111 -8.039 10.028 1.00 80.88 96 LYS A O 1
ATOM 765 N N . LYS A 1 97 ? -17.901 -8.282 10.362 1.00 83.31 97 LYS A N 1
ATOM 766 C CA . LYS A 1 97 ? -18.011 -9.281 11.424 1.00 83.31 97 LYS A CA 1
ATOM 767 C C . LYS A 1 97 ? -18.332 -8.639 12.774 1.00 83.31 97 LYS A C 1
ATOM 769 O O . LYS A 1 97 ? -19.033 -9.263 13.563 1.00 83.31 97 LYS A O 1
ATOM 774 N N . TRP A 1 98 ? -17.792 -7.450 13.041 1.00 88.06 98 TRP A N 1
ATOM 775 C CA . TRP A 1 98 ? -17.791 -6.859 14.382 1.00 88.06 98 TRP A CA 1
ATOM 776 C C . TRP A 1 98 ? -18.663 -5.618 14.546 1.00 88.06 98 TRP A C 1
ATOM 778 O O . TRP A 1 98 ? -19.064 -5.337 15.671 1.00 88.06 98 TRP A O 1
ATOM 788 N N . LEU A 1 99 ? -18.998 -4.901 13.471 1.00 83.00 99 LEU A N 1
ATOM 789 C CA . LEU A 1 99 ? -19.998 -3.840 13.556 1.00 83.00 99 LEU A CA 1
ATOM 790 C C . LEU A 1 99 ? -21.413 -4.444 13.628 1.00 83.00 99 LEU A C 1
ATOM 792 O O . LEU A 1 99 ? -21.699 -5.422 12.928 1.00 83.00 99 LEU A O 1
ATOM 796 N N . PRO A 1 100 ? -22.322 -3.862 14.430 1.00 68.88 100 PRO A N 1
ATOM 797 C CA . PRO A 1 100 ? -23.736 -4.214 14.414 1.00 68.88 100 PRO A CA 1
ATOM 798 C C . PRO A 1 100 ? -24.310 -4.158 12.996 1.00 68.88 100 PRO A C 1
ATOM 800 O O . PRO A 1 100 ? -24.101 -3.188 12.268 1.00 68.88 100 PRO A O 1
ATOM 803 N N . ALA A 1 101 ? -25.093 -5.171 12.617 1.00 59.59 101 ALA A N 1
ATOM 804 C CA . ALA A 1 101 ? -25.727 -5.243 11.297 1.00 59.59 101 ALA A CA 1
ATOM 805 C C . ALA A 1 101 ? -26.647 -4.043 10.992 1.00 59.59 101 ALA A C 1
ATOM 807 O O . ALA A 1 101 ? -26.921 -3.772 9.831 1.00 59.59 101 ALA A O 1
ATOM 808 N N . GLU A 1 102 ? -27.103 -3.331 12.025 1.00 55.22 102 GLU A N 1
ATOM 809 C CA . GLU A 1 102 ? -27.914 -2.110 11.940 1.00 55.22 102 GLU A CA 1
ATOM 810 C C . GLU A 1 102 ? -27.081 -0.866 11.580 1.00 55.22 102 GLU A C 1
ATOM 812 O O . GLU A 1 102 ? -27.583 0.041 10.922 1.00 55.22 102 GLU A O 1
ATOM 817 N N . LEU A 1 103 ? -25.798 -0.840 11.967 1.00 59.19 103 LEU A N 1
ATOM 818 C CA . LEU A 1 103 ? -24.836 0.220 11.626 1.00 59.19 103 LEU A CA 1
ATOM 819 C C . LEU A 1 103 ? -24.145 -0.042 10.282 1.00 59.19 103 LEU A C 1
ATOM 821 O O . LEU A 1 103 ? -23.614 0.865 9.637 1.00 59.19 103 LEU A O 1
ATOM 825 N N . ILE A 1 104 ? -24.177 -1.294 9.832 1.00 56.38 104 ILE A N 1
ATOM 826 C CA . ILE A 1 104 ? -23.785 -1.678 8.486 1.00 56.38 104 ILE A CA 1
ATOM 827 C C . ILE A 1 104 ? -24.997 -1.438 7.591 1.00 56.38 104 ILE A C 1
ATOM 829 O O . ILE A 1 104 ? -25.890 -2.279 7.510 1.00 56.38 104 ILE A O 1
ATOM 833 N N . CYS A 1 105 ? -25.027 -0.309 6.876 1.00 42.94 105 CYS A N 1
ATOM 834 C CA . CYS A 1 105 ? -25.992 -0.149 5.790 1.00 42.94 105 CYS A CA 1
ATOM 835 C C . CYS A 1 105 ? -25.861 -1.384 4.890 1.00 42.94 105 CYS A C 1
ATOM 837 O O . CYS A 1 105 ? -24.748 -1.650 4.407 1.00 42.94 105 CYS A O 1
ATOM 839 N N . PRO A 1 106 ? -26.931 -2.180 4.700 1.00 33.12 106 PRO A N 1
ATOM 840 C CA . PRO A 1 106 ? -26.814 -3.380 3.904 1.00 33.12 106 PRO A CA 1
ATOM 841 C C . PRO A 1 106 ? -26.272 -2.953 2.538 1.00 33.12 106 PRO A C 1
ATOM 843 O O . PRO A 1 106 ? -26.772 -1.971 1.975 1.00 33.12 106 PRO A O 1
ATOM 846 N N . PRO A 1 107 ? -25.259 -3.642 1.972 1.00 35.25 107 PRO A N 1
ATOM 847 C CA . PRO A 1 107 ? -25.083 -3.538 0.537 1.00 35.25 107 PRO A CA 1
ATOM 848 C C . PRO A 1 107 ? -26.459 -3.857 -0.036 1.00 35.25 107 PRO A C 1
ATOM 850 O O . PRO A 1 107 ? -27.048 -4.869 0.362 1.00 35.25 107 PRO A O 1
ATOM 853 N N . VAL A 1 108 ? -27.004 -2.964 -0.870 1.00 31.41 108 VAL A N 1
ATOM 854 C CA . VAL A 1 108 ? -28.228 -3.228 -1.630 1.00 31.41 108 VAL A CA 1
ATOM 855 C C . VAL A 1 108 ? -28.116 -4.672 -2.085 1.00 31.41 108 VAL A C 1
ATOM 857 O O . VAL A 1 108 ? -27.175 -5.013 -2.805 1.00 31.41 108 VAL A O 1
ATOM 860 N N . ARG A 1 109 ? -28.968 -5.550 -1.539 1.00 26.78 109 ARG A N 1
ATOM 861 C CA . ARG A 1 109 ? -28.938 -6.968 -1.879 1.00 26.78 109 ARG A CA 1
ATOM 862 C C . ARG A 1 109 ? -29.137 -7.004 -3.381 1.00 26.78 109 ARG A C 1
ATOM 864 O O . ARG A 1 109 ? -30.247 -6.771 -3.852 1.00 26.78 109 ARG A O 1
ATOM 871 N N . THR A 1 110 ? -28.071 -7.273 -4.130 1.00 32.03 110 THR A N 1
ATOM 872 C CA . THR A 1 110 ? -28.199 -7.696 -5.513 1.00 32.03 110 THR A CA 1
ATOM 873 C C . THR A 1 110 ? -29.062 -8.938 -5.444 1.00 32.03 110 THR A C 1
ATOM 875 O O . THR A 1 110 ? -28.622 -9.986 -4.968 1.00 32.03 110 THR A O 1
ATOM 878 N N . VAL A 1 111 ? -30.330 -8.798 -5.819 1.00 27.00 111 VAL A N 1
ATOM 879 C CA . VAL A 1 111 ? -31.216 -9.937 -5.971 1.00 27.00 111 VAL A CA 1
ATOM 880 C C . VAL A 1 111 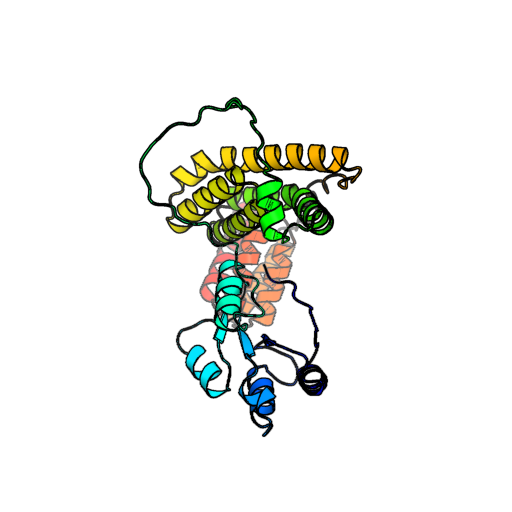? -30.566 -10.788 -7.054 1.00 27.00 111 VAL A C 1
ATOM 882 O O . VAL A 1 111 ? -30.569 -10.430 -8.229 1.00 27.00 111 VAL A O 1
ATOM 885 N N . MET A 1 112 ? -29.947 -11.898 -6.656 1.00 34.75 112 MET A N 1
ATOM 886 C CA . MET A 1 112 ? -29.652 -12.982 -7.578 1.00 34.75 112 MET A CA 1
ATOM 887 C C . MET A 1 112 ? -31.001 -13.568 -7.991 1.00 34.75 112 MET A C 1
ATOM 889 O O . MET A 1 112 ? -31.503 -14.497 -7.364 1.00 34.75 112 MET A O 1
ATOM 893 N N . VAL A 1 113 ? -31.625 -13.002 -9.025 1.00 29.25 113 VAL A N 1
ATOM 894 C CA . VAL A 1 113 ? -32.749 -13.662 -9.685 1.00 29.25 113 VAL A CA 1
ATOM 895 C C . VAL A 1 113 ? -32.166 -14.715 -10.616 1.00 29.25 113 VAL A C 1
ATOM 897 O O . VAL A 1 113 ? -31.833 -14.460 -11.772 1.00 29.25 113 VAL A O 1
ATOM 900 N N . GLY A 1 114 ? -32.053 -15.932 -10.091 1.00 32.31 114 GLY A N 1
ATOM 901 C CA . GLY A 1 114 ? -32.128 -17.126 -10.916 1.00 32.31 114 GLY A CA 1
ATOM 902 C C . GLY A 1 114 ? -33.534 -17.215 -11.507 1.00 32.31 114 GLY A C 1
ATOM 903 O O . GLY A 1 114 ? -34.469 -17.626 -10.829 1.00 32.31 114 GLY A O 1
ATOM 904 N N . GLY A 1 115 ? -33.685 -16.815 -12.768 1.00 27.31 115 GLY A N 1
ATOM 905 C CA . GLY A 1 115 ? -34.935 -16.922 -13.513 1.00 27.31 115 GLY A CA 1
ATOM 906 C C . GLY A 1 115 ? -34.679 -16.843 -15.014 1.00 27.31 115 GLY A C 1
ATOM 907 O O . GLY A 1 115 ? -34.302 -15.803 -15.543 1.00 27.31 115 GLY A O 1
ATOM 908 N N . ARG A 1 116 ? -34.853 -17.966 -15.716 1.00 31.09 116 ARG A N 1
ATOM 909 C CA . ARG A 1 116 ? -34.839 -18.028 -17.185 1.00 31.09 116 ARG A CA 1
ATOM 910 C C . ARG A 1 116 ? -36.066 -17.317 -17.775 1.00 31.09 116 ARG A C 1
ATOM 912 O O . ARG A 1 116 ? -37.175 -17.629 -17.360 1.00 31.09 116 ARG A O 1
ATOM 919 N N . ARG A 1 117 ? -35.818 -16.606 -18.893 1.00 31.25 117 ARG A N 1
ATOM 920 C CA . ARG A 1 117 ? -36.748 -16.102 -19.943 1.00 31.25 117 ARG A CA 1
ATOM 921 C C . ARG A 1 117 ? -37.685 -14.971 -19.468 1.00 31.25 117 ARG A C 1
ATOM 923 O O . ARG A 1 117 ? -38.214 -15.045 -18.379 1.00 31.25 117 ARG A O 1
ATOM 930 N N . LYS A 1 118 ? -37.973 -13.918 -20.240 1.00 26.80 118 LYS A N 1
ATOM 931 C CA . LYS A 1 118 ? -37.944 -13.688 -21.697 1.00 26.80 118 LYS A CA 1
ATOM 932 C C . LYS A 1 118 ? -37.941 -12.162 -21.933 1.00 26.80 118 LYS A C 1
ATOM 934 O O . LYS A 1 118 ? -38.540 -11.455 -21.142 1.00 26.80 118 LYS A O 1
ATOM 939 N N . SER A 1 119 ? -37.287 -11.734 -23.015 1.00 35.69 119 SER A N 1
ATOM 940 C CA . SER A 1 119 ? -37.521 -10.505 -23.798 1.00 35.69 119 SER A CA 1
ATOM 941 C C . SER A 1 119 ? -38.144 -9.293 -23.094 1.00 35.69 119 SER A C 1
ATOM 943 O O . SER A 1 119 ? -39.355 -9.266 -22.946 1.00 35.69 119 SER A O 1
ATOM 945 N N . ASP A 1 120 ? -37.345 -8.244 -22.906 1.00 27.27 120 ASP A N 1
ATOM 946 C CA . ASP A 1 120 ? -37.718 -6.927 -23.421 1.00 27.27 120 ASP A CA 1
ATOM 947 C C . ASP A 1 120 ? -36.493 -6.275 -24.062 1.00 27.27 120 ASP A C 1
ATOM 949 O O . ASP A 1 120 ? -35.466 -6.003 -23.440 1.00 27.27 120 ASP A O 1
ATOM 953 N N . ARG A 1 121 ? -36.592 -6.141 -25.385 1.00 36.03 121 ARG A N 1
ATOM 954 C CA . ARG A 1 121 ? -35.769 -5.257 -26.195 1.00 36.03 121 ARG A CA 1
ATOM 955 C C . ARG A 1 121 ? -36.344 -3.857 -26.023 1.00 36.03 121 ARG A C 1
ATOM 957 O O . ARG A 1 121 ? -37.292 -3.522 -26.715 1.00 36.03 121 ARG A O 1
ATOM 964 N N . GLU A 1 122 ? -35.693 -3.052 -25.207 1.00 29.55 122 GLU A N 1
ATOM 965 C CA . GLU A 1 122 ? -35.573 -1.606 -25.396 1.00 29.55 122 GLU A CA 1
ATOM 966 C C . GLU A 1 122 ? -34.114 -1.306 -25.029 1.00 29.55 122 GLU A C 1
ATOM 968 O O . GLU A 1 122 ? -33.694 -1.440 -23.890 1.00 29.55 122 GLU A O 1
ATOM 973 N N . GLY A 1 123 ? -33.196 -1.180 -25.980 1.00 28.06 123 GLY A N 1
ATOM 974 C CA . GLY A 1 123 ? -33.180 -0.059 -26.910 1.00 28.06 123 GLY A CA 1
ATOM 975 C C . GLY A 1 123 ? -32.083 0.922 -26.488 1.00 28.06 123 GLY A C 1
ATOM 976 O O . GLY A 1 123 ? -32.346 2.096 -26.282 1.00 28.06 123 GLY A O 1
ATOM 977 N N . GLY A 1 124 ? -30.858 0.417 -26.321 1.00 27.08 124 GLY A N 1
ATOM 978 C CA . GLY A 1 124 ? -29.665 1.192 -25.989 1.00 27.08 124 GLY A CA 1
ATOM 979 C C . GLY A 1 124 ? -28.428 0.398 -26.395 1.00 27.08 124 GLY A C 1
ATOM 980 O O . GLY A 1 124 ? -27.959 -0.461 -25.661 1.00 27.08 124 GLY A O 1
ATOM 981 N N . THR A 1 125 ? -27.993 0.628 -27.627 1.00 26.56 125 THR A N 1
ATOM 982 C CA . THR A 1 125 ? -26.750 0.190 -28.281 1.00 26.56 125 THR A CA 1
ATOM 983 C C . THR A 1 125 ? -25.610 -0.278 -27.368 1.00 26.56 125 THR A C 1
ATOM 985 O O . THR A 1 125 ? -25.188 0.430 -26.456 1.00 26.56 125 THR A O 1
ATOM 988 N N . ALA A 1 126 ? -24.998 -1.410 -27.727 1.00 41.34 126 ALA A N 1
ATOM 989 C CA . ALA A 1 126 ? -23.617 -1.712 -27.373 1.00 41.34 126 ALA A CA 1
ATOM 990 C C . ALA A 1 126 ? -22.701 -0.589 -27.897 1.00 41.34 126 ALA A C 1
ATOM 992 O O . ALA A 1 126 ? -22.379 -0.580 -29.078 1.00 41.34 126 ALA A O 1
ATOM 993 N N . ALA A 1 127 ? -22.351 0.383 -27.052 1.00 37.41 127 ALA A N 1
ATOM 994 C CA . ALA A 1 127 ? -21.295 1.368 -27.292 1.00 37.41 127 ALA A CA 1
ATOM 995 C C . ALA A 1 127 ? -21.161 2.311 -26.089 1.00 37.41 127 ALA A C 1
ATOM 997 O O . ALA A 1 127 ? -21.813 3.345 -26.008 1.00 37.41 127 ALA A O 1
ATOM 998 N N . SER A 1 128 ? -20.244 2.012 -25.181 1.00 39.75 128 SER A N 1
ATOM 999 C CA . SER A 1 128 ? -19.383 3.077 -24.677 1.00 39.75 128 SER A CA 1
ATOM 1000 C C . SER A 1 128 ? -18.117 2.397 -24.189 1.00 39.75 128 SER A C 1
ATOM 1002 O O . SER A 1 128 ? -18.158 1.686 -23.192 1.00 39.75 128 SER A O 1
ATOM 1004 N N . GLY A 1 129 ? -17.005 2.579 -24.902 1.00 57.94 129 GLY A N 1
ATOM 1005 C CA . GLY A 1 129 ? -15.664 2.202 -24.445 1.00 57.94 129 GLY A CA 1
ATOM 1006 C C . GLY A 1 129 ? -15.206 3.061 -23.264 1.00 57.94 129 GLY A C 1
ATOM 1007 O O . GLY A 1 129 ? -14.134 3.643 -23.325 1.00 57.94 129 GLY A O 1
ATOM 1008 N N . ARG A 1 130 ? -16.064 3.202 -22.247 1.00 69.00 130 ARG A N 1
ATOM 1009 C CA . ARG A 1 130 ? -15.779 3.884 -20.990 1.00 69.00 130 ARG A CA 1
ATOM 1010 C C . ARG A 1 130 ? -15.136 2.886 -20.049 1.00 69.00 130 ARG A C 1
ATOM 1012 O O . ARG A 1 130 ? -15.722 1.847 -19.743 1.00 69.00 130 ARG A O 1
ATOM 1019 N N . LEU A 1 131 ? -13.939 3.215 -19.607 1.00 84.44 131 LEU A N 1
ATOM 1020 C CA . LEU A 1 131 ? -13.170 2.493 -18.615 1.00 84.44 131 LEU A CA 1
ATOM 1021 C C . LEU A 1 131 ? -13.610 2.857 -17.198 1.00 84.44 131 LEU A C 1
ATOM 1023 O O . LEU A 1 131 ? -13.396 2.056 -16.294 1.00 84.44 131 LEU A O 1
ATOM 1027 N N . ILE A 1 132 ? -14.265 4.005 -16.996 1.00 88.75 132 ILE A N 1
ATOM 1028 C CA . ILE A 1 132 ? -14.776 4.441 -15.694 1.00 88.75 132 ILE A CA 1
ATOM 1029 C C . ILE A 1 132 ? -16.306 4.405 -15.694 1.00 88.75 132 ILE A C 1
ATOM 1031 O O . ILE A 1 132 ? -16.996 5.157 -16.387 1.00 88.75 132 ILE A O 1
ATOM 1035 N N . SER A 1 133 ? -16.867 3.537 -14.852 1.00 89.06 133 SER A N 1
ATOM 1036 C CA . SER A 1 133 ? -18.301 3.505 -14.578 1.00 89.06 133 SER A CA 1
ATOM 1037 C C . SER A 1 133 ? -18.625 4.324 -13.330 1.00 89.06 133 SER A C 1
ATOM 1039 O O . SER A 1 133 ? -18.482 3.846 -12.207 1.00 89.06 133 SER A O 1
ATOM 1041 N N . VAL A 1 134 ? -19.136 5.541 -13.527 1.00 83.44 134 VAL A N 1
ATOM 1042 C CA . VAL A 1 134 ? -19.553 6.439 -12.432 1.00 83.44 134 VAL A CA 1
ATOM 1043 C C . VAL A 1 134 ? -20.568 5.767 -11.509 1.00 83.44 134 VAL A C 1
ATOM 1045 O O . VAL A 1 134 ? -20.406 5.786 -10.296 1.00 83.44 134 VAL A O 1
ATOM 1048 N N . ASN A 1 135 ? -21.571 5.088 -12.073 1.00 74.44 135 ASN A N 1
ATOM 1049 C CA . ASN A 1 135 ? -22.572 4.358 -11.289 1.00 74.44 135 ASN A CA 1
ATOM 1050 C C . ASN A 1 135 ? -21.944 3.260 -10.422 1.00 74.44 135 ASN A C 1
ATOM 1052 O O . ASN A 1 135 ? -22.407 3.005 -9.314 1.00 74.44 135 ASN A O 1
ATOM 1056 N N . LEU A 1 136 ? -20.892 2.601 -10.916 1.00 74.00 136 LEU A N 1
ATOM 1057 C CA . LEU A 1 136 ? -20.172 1.611 -10.126 1.00 74.00 136 LEU A CA 1
ATOM 1058 C C . LEU A 1 136 ? -19.394 2.273 -8.989 1.00 74.00 136 LEU A C 1
ATOM 1060 O O . LEU A 1 136 ? -19.450 1.768 -7.873 1.00 74.00 136 LEU A O 1
ATOM 1064 N N . GLY A 1 137 ? -18.712 3.386 -9.259 1.00 71.19 137 GLY A N 1
ATOM 1065 C CA . GLY A 1 137 ? -17.968 4.140 -8.251 1.00 71.19 137 GLY A CA 1
ATOM 1066 C C . GLY A 1 137 ? -18.862 4.743 -7.162 1.00 71.19 137 GLY A C 1
ATOM 1067 O O . GLY A 1 137 ? -18.562 4.620 -5.979 1.00 71.19 137 GLY A O 1
ATOM 1068 N N . LEU A 1 138 ? -20.030 5.274 -7.534 1.00 71.56 138 LEU A N 1
ATOM 1069 C CA . LEU A 1 138 ? -21.032 5.798 -6.597 1.00 71.56 138 LEU A CA 1
ATOM 1070 C C . LEU A 1 138 ? -21.536 4.743 -5.600 1.00 71.56 138 LEU A C 1
ATOM 1072 O O . LEU A 1 138 ? -21.893 5.077 -4.470 1.00 71.56 138 LEU A O 1
ATOM 1076 N N . ASN A 1 139 ? -21.519 3.455 -5.960 1.00 66.62 139 ASN A N 1
ATOM 1077 C CA . ASN A 1 139 ? -21.868 2.391 -5.012 1.00 66.62 139 ASN A CA 1
ATOM 1078 C C . ASN A 1 139 ? -20.882 2.313 -3.833 1.00 66.62 139 ASN A C 1
ATOM 1080 O O . ASN A 1 139 ? -21.261 1.881 -2.742 1.00 66.62 139 ASN A O 1
ATOM 1084 N N . TYR A 1 140 ? -19.631 2.745 -4.023 1.00 64.62 140 TYR A N 1
ATOM 1085 C CA . TYR A 1 140 ? -18.622 2.780 -2.964 1.00 64.62 140 TYR A CA 1
ATOM 1086 C C . TYR A 1 140 ? -18.793 3.983 -2.033 1.00 64.62 140 TYR A C 1
ATOM 1088 O O . TYR A 1 140 ? -18.415 3.892 -0.865 1.00 64.62 140 TYR A O 1
ATOM 1096 N N . THR A 1 141 ? -19.460 5.044 -2.494 1.00 64.56 141 THR A N 1
ATOM 1097 C CA . THR A 1 141 ? -19.732 6.267 -1.720 1.00 64.56 141 THR A CA 1
ATOM 1098 C C . THR A 1 141 ? -21.159 6.358 -1.188 1.00 64.56 141 THR A C 1
ATOM 1100 O O . THR A 1 141 ? -21.570 7.396 -0.677 1.00 64.56 141 THR A O 1
ATOM 1103 N N . GLY A 1 142 ? -21.945 5.281 -1.304 1.00 65.94 142 GLY A N 1
ATOM 1104 C CA . GLY A 1 142 ? -23.343 5.282 -0.867 1.00 65.94 142 GLY A CA 1
ATOM 1105 C C . GLY A 1 142 ? -24.225 6.242 -1.671 1.00 65.94 142 GLY A C 1
ATOM 1106 O O . GLY A 1 142 ? -25.221 6.732 -1.150 1.00 65.94 142 GLY A O 1
ATOM 1107 N N . GLY A 1 143 ? -23.852 6.529 -2.922 1.00 70.50 143 GLY A N 1
ATOM 1108 C CA . GLY A 1 143 ? -24.557 7.463 -3.798 1.00 70.50 143 GLY A CA 1
ATOM 1109 C C . GLY A 1 143 ? -24.168 8.932 -3.615 1.00 70.50 143 GLY A C 1
ATOM 1110 O O . GLY A 1 143 ? -24.723 9.778 -4.309 1.00 70.50 143 GLY A O 1
ATOM 1111 N N . ASN A 1 144 ? -23.220 9.252 -2.726 1.00 77.69 144 ASN A N 1
ATOM 1112 C CA . ASN A 1 144 ? -22.721 10.617 -2.575 1.00 77.69 144 ASN A CA 1
ATOM 1113 C C . ASN A 1 144 ? -21.782 10.973 -3.742 1.00 77.69 144 ASN A C 1
ATOM 1115 O O . ASN A 1 144 ? -20.697 10.398 -3.875 1.00 77.69 144 ASN A O 1
ATOM 1119 N N . GLU A 1 145 ? -22.221 11.909 -4.586 1.00 83.50 145 GLU A N 1
ATOM 1120 C CA . GLU A 1 145 ? -21.484 12.349 -5.771 1.00 83.50 145 GLU A CA 1
ATOM 1121 C C . GLU A 1 145 ? -20.253 13.194 -5.426 1.00 83.50 145 GLU A C 1
ATOM 1123 O O . GLU A 1 145 ? -19.205 12.974 -6.023 1.00 83.50 145 GLU A O 1
ATOM 1128 N N . GLU A 1 146 ? -20.331 14.094 -4.442 1.00 81.62 146 GLU A N 1
ATOM 1129 C CA . GLU A 1 146 ? -19.184 14.910 -4.014 1.00 81.62 146 GLU A CA 1
ATOM 1130 C C . GLU A 1 146 ? -18.058 14.023 -3.473 1.00 81.62 146 GLU A C 1
ATOM 1132 O O . GLU A 1 146 ? -16.929 14.086 -3.955 1.00 81.62 146 GLU A O 1
ATOM 1137 N N . ALA A 1 147 ? -18.396 13.088 -2.581 1.00 74.56 147 ALA A N 1
ATOM 1138 C CA . ALA A 1 147 ? -17.434 12.125 -2.048 1.00 74.56 147 ALA A CA 1
ATOM 1139 C C . ALA A 1 147 ? -16.840 11.219 -3.143 1.00 74.56 147 ALA A C 1
ATOM 1141 O O . ALA A 1 147 ? -15.687 10.801 -3.057 1.00 74.56 147 ALA A O 1
ATOM 1142 N N . TYR A 1 148 ? -17.616 10.895 -4.183 1.00 85.19 148 TYR A N 1
ATOM 1143 C CA . TYR A 1 148 ? -17.103 10.132 -5.321 1.00 85.19 148 TYR A CA 1
ATOM 1144 C C . TYR A 1 148 ? -16.112 10.947 -6.148 1.00 85.19 148 TYR A C 1
ATOM 1146 O O . TYR A 1 148 ? -15.087 10.408 -6.558 1.00 85.19 148 TYR A O 1
ATOM 1154 N N . LEU A 1 149 ? -16.399 12.228 -6.382 1.00 87.62 149 LEU A N 1
ATOM 1155 C CA . LEU A 1 149 ? -15.503 13.117 -7.113 1.00 87.62 149 LEU A CA 1
ATOM 1156 C C . LEU A 1 149 ? -14.180 13.318 -6.370 1.00 87.62 149 LEU A C 1
ATOM 1158 O O . LEU A 1 149 ? -13.142 13.305 -7.027 1.00 87.62 149 LEU A O 1
ATOM 1162 N N . ASP A 1 150 ? -14.199 13.402 -5.039 1.00 84.25 150 ASP A N 1
ATOM 1163 C CA . ASP A 1 150 ? -12.982 13.464 -4.221 1.00 84.25 150 ASP A CA 1
ATOM 1164 C C . ASP A 1 150 ? -12.143 12.185 -4.349 1.00 84.25 150 ASP A C 1
A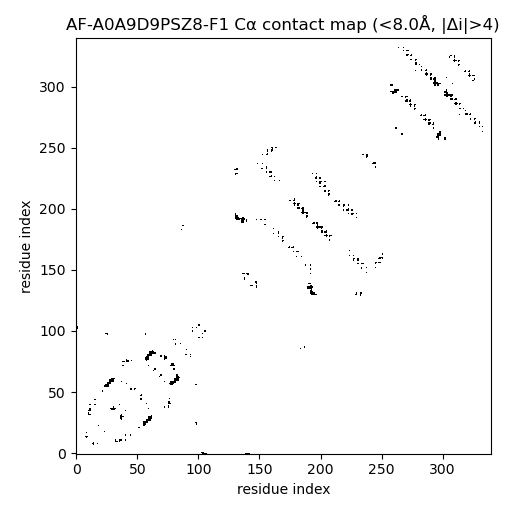TOM 1166 O O . ASP A 1 150 ? -10.957 12.246 -4.665 1.00 84.25 150 ASP A O 1
ATOM 1170 N N . ILE A 1 151 ? -12.765 11.009 -4.202 1.00 81.06 151 ILE A N 1
ATOM 1171 C CA . ILE A 1 151 ? -12.071 9.717 -4.353 1.00 81.06 151 ILE A CA 1
ATOM 1172 C C . ILE A 1 151 ? -11.524 9.544 -5.772 1.00 81.06 151 ILE A C 1
ATOM 1174 O O . ILE A 1 151 ? -10.405 9.063 -5.959 1.00 81.06 151 ILE A O 1
ATOM 1178 N N . LEU A 1 152 ? -12.311 9.916 -6.784 1.00 90.19 152 LEU A N 1
ATOM 1179 C CA . LEU A 1 152 ? -11.892 9.847 -8.176 1.00 90.19 152 LEU A CA 1
ATOM 1180 C C . LEU A 1 152 ? -10.719 10.792 -8.431 1.00 90.19 152 LEU A C 1
ATOM 1182 O O . LEU A 1 152 ? -9.758 10.392 -9.080 1.00 90.19 152 LEU A O 1
ATOM 1186 N N . LYS A 1 153 ? -10.769 12.019 -7.908 1.00 89.56 153 LYS A N 1
ATOM 1187 C CA . LYS A 1 153 ? -9.680 12.986 -8.026 1.00 89.56 153 LYS A CA 1
ATOM 1188 C C . LYS A 1 153 ? -8.400 12.452 -7.386 1.00 89.56 153 LYS A C 1
ATOM 1190 O O . LYS A 1 153 ? -7.390 12.370 -8.079 1.00 89.56 153 LYS A O 1
ATOM 1195 N N . ASP A 1 154 ? -8.462 12.006 -6.134 1.00 85.06 154 ASP A N 1
ATOM 1196 C CA . ASP A 1 154 ? -7.314 11.443 -5.413 1.00 85.06 154 ASP A CA 1
ATOM 1197 C C . ASP A 1 154 ? -6.701 10.244 -6.147 1.00 85.06 154 ASP A C 1
ATOM 1199 O O . ASP A 1 154 ? -5.479 10.093 -6.222 1.00 85.06 154 ASP A O 1
ATOM 1203 N N . PHE A 1 155 ? -7.546 9.376 -6.704 1.00 89.19 155 PHE A N 1
ATOM 1204 C CA . PHE A 1 155 ? -7.096 8.233 -7.487 1.00 89.19 155 PHE A CA 1
ATOM 1205 C C . PHE A 1 155 ? -6.388 8.668 -8.771 1.00 89.19 155 PHE A C 1
ATOM 1207 O O . PHE A 1 155 ? -5.293 8.188 -9.052 1.00 89.19 155 PHE A O 1
ATOM 1214 N N . ILE A 1 156 ? -6.988 9.581 -9.541 1.00 93.31 156 ILE A N 1
ATOM 1215 C CA . ILE A 1 156 ? -6.436 10.047 -10.818 1.00 93.31 156 ILE A CA 1
ATOM 1216 C C . ILE A 1 156 ? -5.138 10.834 -10.608 1.00 93.31 156 ILE A C 1
ATOM 1218 O O . ILE A 1 156 ? -4.209 10.667 -11.392 1.00 93.31 156 ILE A O 1
ATOM 1222 N N . GLU A 1 157 ? -5.018 11.618 -9.534 1.00 87.69 157 GLU A N 1
ATOM 1223 C CA . GLU A 1 157 ? -3.779 12.335 -9.200 1.00 87.69 157 GLU A CA 1
ATOM 1224 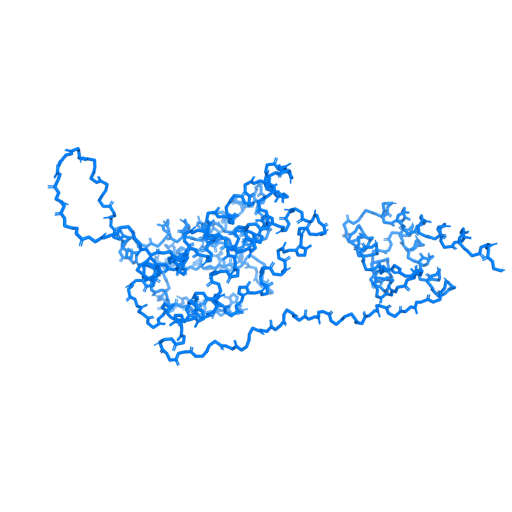C C . GLU A 1 157 ? -2.625 11.380 -8.852 1.00 87.69 157 GLU A C 1
ATOM 1226 O O . GLU A 1 157 ? -1.482 11.642 -9.221 1.00 87.69 157 GLU A O 1
ATOM 1231 N N . ARG A 1 158 ? -2.912 10.244 -8.201 1.00 86.12 158 ARG A N 1
ATOM 1232 C CA . ARG A 1 158 ? -1.893 9.272 -7.753 1.00 86.12 158 ARG A CA 1
ATOM 1233 C C . ARG A 1 158 ? -1.596 8.155 -8.754 1.00 86.12 158 ARG A C 1
ATOM 1235 O O . ARG A 1 158 ? -0.561 7.495 -8.647 1.00 86.12 158 ARG A O 1
ATOM 1242 N N . LEU A 1 159 ? -2.494 7.901 -9.705 1.00 89.94 159 LEU A N 1
ATOM 1243 C CA . LEU A 1 159 ? -2.378 6.788 -10.651 1.00 89.94 159 LEU A CA 1
ATOM 1244 C C . LEU A 1 159 ? -1.068 6.810 -11.469 1.00 89.94 159 LEU A C 1
ATOM 1246 O O . LEU A 1 159 ? -0.448 5.747 -11.571 1.00 89.94 159 LEU A O 1
ATOM 1250 N N . PRO A 1 160 ? -0.583 7.959 -11.991 1.00 87.62 160 PRO A N 1
ATOM 1251 C CA . PRO A 1 160 ? 0.682 8.009 -12.723 1.00 87.62 160 PRO A CA 1
ATOM 1252 C C . PRO A 1 160 ? 1.875 7.549 -11.879 1.00 87.62 160 PRO A C 1
ATOM 1254 O O . PRO A 1 160 ? 2.629 6.680 -12.315 1.00 87.62 160 PRO A O 1
ATOM 1257 N N . GLU A 1 161 ? 2.007 8.056 -10.650 1.00 83.62 161 GLU A N 1
ATOM 1258 C CA . GLU A 1 161 ? 3.094 7.688 -9.732 1.00 83.62 161 GLU A CA 1
ATOM 1259 C C . GLU A 1 161 ? 3.049 6.200 -9.379 1.00 83.62 161 GLU A C 1
ATOM 1261 O O . GLU A 1 161 ? 4.063 5.504 -9.460 1.00 83.62 161 GLU A O 1
ATOM 1266 N N . LYS A 1 162 ? 1.855 5.686 -9.060 1.00 83.00 162 LYS A N 1
ATOM 1267 C CA . LYS A 1 162 ? 1.655 4.268 -8.741 1.00 83.00 162 LYS A CA 1
ATOM 1268 C C . LYS A 1 162 ? 2.015 3.373 -9.930 1.00 83.00 162 LYS A C 1
ATOM 1270 O O . LYS A 1 162 ? 2.682 2.360 -9.749 1.00 83.00 162 LYS A O 1
ATOM 1275 N N . SER A 1 163 ? 1.609 3.749 -11.145 1.00 87.19 163 SER A N 1
ATOM 1276 C CA . SER A 1 163 ? 1.917 2.982 -12.359 1.00 87.19 163 SER A CA 1
ATOM 1277 C C . SER A 1 163 ? 3.413 2.980 -12.692 1.00 87.19 163 SER A C 1
ATOM 1279 O O . SER A 1 163 ? 3.955 1.933 -13.036 1.00 87.19 163 SER A O 1
ATOM 1281 N N . ALA A 1 164 ? 4.098 4.114 -12.507 1.00 83.06 164 ALA A N 1
ATOM 1282 C CA . ALA A 1 164 ? 5.539 4.225 -12.704 1.00 83.06 164 ALA A CA 1
ATOM 1283 C C . ALA A 1 164 ? 6.315 3.382 -11.683 1.00 83.06 164 ALA A C 1
ATOM 1285 O O . ALA A 1 164 ? 7.271 2.701 -12.047 1.00 83.06 164 ALA A O 1
ATOM 1286 N N . TYR A 1 165 ? 5.875 3.375 -10.422 1.00 81.25 165 TYR A N 1
ATOM 1287 C CA . TYR A 1 165 ? 6.476 2.538 -9.389 1.00 81.25 165 TYR A CA 1
ATOM 1288 C C . TYR A 1 165 ? 6.281 1.041 -9.671 1.00 81.25 165 TYR A C 1
ATOM 1290 O O . TYR A 1 165 ? 7.232 0.272 -9.577 1.00 81.25 165 TYR A O 1
ATOM 1298 N N . ILE A 1 166 ? 5.090 0.627 -10.116 1.00 80.00 166 ILE A N 1
ATOM 1299 C CA . ILE A 1 166 ? 4.842 -0.764 -10.527 1.00 80.00 166 ILE A CA 1
ATOM 1300 C C . ILE A 1 166 ? 5.705 -1.161 -11.737 1.00 80.00 166 ILE A C 1
ATOM 1302 O O . ILE A 1 166 ? 6.199 -2.286 -11.778 1.00 80.00 166 ILE A O 1
ATOM 1306 N N . ASN A 1 167 ? 5.914 -0.259 -12.705 1.00 88.06 167 ASN A N 1
ATOM 1307 C CA . ASN A 1 167 ? 6.823 -0.507 -13.830 1.00 88.06 167 ASN A CA 1
ATOM 1308 C C . ASN A 1 167 ? 8.274 -0.668 -13.359 1.00 88.06 167 ASN A C 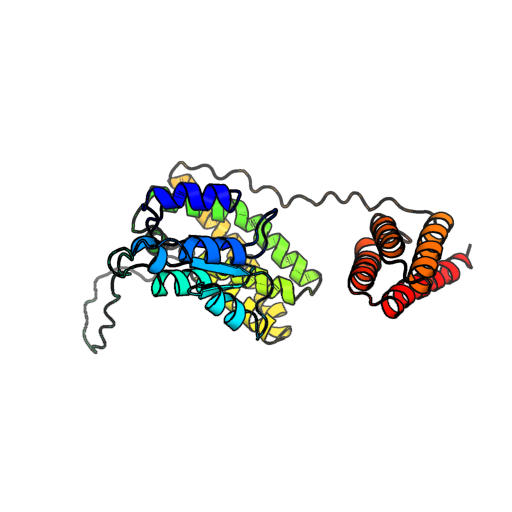1
ATOM 1310 O O . ASN A 1 167 ? 8.959 -1.581 -13.801 1.00 88.06 167 ASN A O 1
ATOM 1314 N N . LYS A 1 168 ? 8.723 0.165 -12.415 1.00 80.88 168 LYS A N 1
ATOM 1315 C CA . LYS A 1 168 ? 10.056 0.040 -11.817 1.00 80.88 168 LYS A CA 1
ATOM 1316 C C . LYS A 1 168 ? 10.255 -1.331 -11.159 1.00 80.88 168 LYS A C 1
ATOM 1318 O O . LYS A 1 168 ? 11.245 -1.993 -11.433 1.00 80.88 168 LYS A O 1
ATOM 1323 N N . LEU A 1 169 ? 9.295 -1.783 -10.349 1.00 73.06 169 LEU A N 1
ATOM 1324 C CA . LEU A 1 169 ? 9.354 -3.105 -9.709 1.00 73.06 169 LEU A CA 1
ATOM 1325 C C . LEU A 1 169 ? 9.381 -4.252 -10.726 1.00 73.06 169 LEU A C 1
ATOM 1327 O O . LEU A 1 169 ? 9.980 -5.288 -10.465 1.00 73.06 169 LEU A O 1
ATOM 1331 N N . TYR A 1 170 ? 8.730 -4.074 -11.876 1.00 81.25 170 TYR A N 1
ATOM 1332 C CA . TYR A 1 170 ? 8.800 -5.025 -12.981 1.00 81.25 170 TYR A CA 1
ATOM 1333 C C . TYR A 1 170 ? 10.185 -5.037 -13.648 1.00 81.25 170 TYR A C 1
ATOM 1335 O O . TYR A 1 170 ? 10.717 -6.114 -13.891 1.00 81.25 170 TYR A O 1
ATOM 1343 N N . GLU A 1 171 ? 10.783 -3.869 -13.909 1.00 75.56 171 GLU A N 1
ATOM 1344 C CA . GLU A 1 171 ? 12.132 -3.747 -14.490 1.00 75.56 171 GLU A CA 1
ATOM 1345 C C . GLU A 1 171 ? 13.233 -4.281 -13.560 1.00 75.56 171 GLU A C 1
ATOM 1347 O O . GLU A 1 171 ? 14.223 -4.832 -14.035 1.00 75.56 171 GLU A O 1
ATOM 1352 N N . GLU A 1 172 ? 13.051 -4.133 -12.246 1.00 76.69 172 GLU A N 1
ATOM 1353 C CA . GLU A 1 172 ? 13.963 -4.624 -11.203 1.00 76.69 172 GLU A CA 1
ATOM 1354 C C . GLU A 1 172 ? 13.674 -6.082 -10.788 1.00 76.69 172 GLU A C 1
ATOM 1356 O O . GLU A 1 172 ? 14.380 -6.629 -9.947 1.00 76.69 172 GLU A O 1
ATOM 1361 N N . GLU A 1 173 ? 12.653 -6.723 -11.374 1.00 80.50 173 GLU A N 1
ATOM 1362 C CA . GLU A 1 173 ? 12.209 -8.088 -11.047 1.00 80.50 173 GLU A CA 1
ATOM 1363 C C . GLU A 1 173 ? 11.859 -8.303 -9.552 1.00 80.50 173 GLU A C 1
ATOM 1365 O O . GLU A 1 173 ? 11.931 -9.410 -9.011 1.00 80.50 173 GLU A O 1
ATOM 1370 N N . GLU A 1 174 ? 11.405 -7.250 -8.867 1.00 72.81 174 GLU A N 1
ATOM 1371 C CA . GLU A 1 174 ? 11.008 -7.263 -7.453 1.00 72.81 174 GLU A CA 1
ATOM 1372 C C . GLU A 1 174 ? 9.576 -7.807 -7.282 1.00 72.81 174 GLU A C 1
ATOM 1374 O O . GLU A 1 174 ? 8.626 -7.118 -6.893 1.00 72.81 174 GLU A O 1
ATOM 1379 N N . TRP A 1 175 ? 9.397 -9.095 -7.594 1.00 75.88 175 TRP A N 1
ATOM 1380 C CA . TRP A 1 175 ? 8.084 -9.741 -7.742 1.00 75.88 175 TRP A CA 1
ATOM 1381 C C . TRP A 1 175 ? 7.205 -9.716 -6.491 1.00 75.88 175 TRP A C 1
ATOM 1383 O O . TRP A 1 175 ? 5.976 -9.681 -6.587 1.00 75.88 175 TRP A O 1
ATOM 1393 N N . LYS A 1 176 ? 7.818 -9.727 -5.304 1.00 72.25 176 LYS A N 1
ATOM 1394 C CA . LYS A 1 176 ? 7.083 -9.674 -4.036 1.00 72.25 176 LYS A CA 1
ATOM 1395 C C . LYS A 1 176 ? 6.352 -8.341 -3.888 1.00 72.25 176 LYS A C 1
ATOM 1397 O O . LYS A 1 176 ? 5.151 -8.329 -3.617 1.00 72.25 176 LYS A O 1
ATOM 1402 N N . ASP A 1 177 ? 7.065 -7.243 -4.102 1.00 61.12 177 ASP A N 1
ATOM 1403 C CA . ASP A 1 177 ? 6.504 -5.902 -3.988 1.00 61.12 177 ASP A CA 1
ATOM 1404 C C . ASP A 1 177 ? 5.604 -5.597 -5.192 1.00 61.12 177 ASP A C 1
ATOM 1406 O O . ASP A 1 177 ? 4.537 -5.009 -5.030 1.00 61.12 177 ASP A O 1
ATOM 1410 N N . TYR A 1 178 ? 5.927 -6.127 -6.377 1.00 74.25 178 TYR A N 1
ATOM 1411 C CA . TYR A 1 178 ? 5.056 -6.072 -7.552 1.00 74.25 178 TYR A CA 1
ATOM 1412 C C . TYR A 1 178 ? 3.648 -6.634 -7.273 1.00 74.25 178 TYR A C 1
ATOM 1414 O O . TYR A 1 178 ? 2.636 -6.013 -7.613 1.00 74.25 178 TYR A O 1
ATOM 1422 N N . VAL A 1 179 ? 3.555 -7.794 -6.608 1.00 68.06 179 VAL A N 1
ATOM 1423 C CA . VAL A 1 179 ? 2.272 -8.409 -6.215 1.00 68.06 179 VAL A CA 1
ATOM 1424 C C . VAL A 1 179 ? 1.510 -7.537 -5.216 1.00 68.06 179 VAL A C 1
ATOM 1426 O O . VAL A 1 179 ? 0.292 -7.393 -5.332 1.00 68.06 179 VAL A O 1
ATOM 1429 N N . ILE A 1 180 ? 2.203 -6.945 -4.242 1.00 66.12 180 ILE A N 1
ATOM 1430 C CA . ILE A 1 180 ? 1.589 -6.059 -3.241 1.00 66.12 180 ILE A CA 1
ATOM 1431 C C . ILE A 1 180 ? 0.999 -4.820 -3.926 1.00 66.12 180 ILE A C 1
ATOM 1433 O O . ILE A 1 180 ? -0.154 -4.448 -3.690 1.00 66.12 180 ILE A O 1
ATOM 1437 N N . GLU A 1 181 ? 1.764 -4.211 -4.824 1.00 75.81 181 GLU A N 1
ATOM 1438 C CA . GLU A 1 181 ? 1.388 -2.964 -5.476 1.00 75.81 181 GLU A CA 1
ATOM 1439 C C . GLU A 1 181 ? 0.260 -3.156 -6.501 1.00 75.81 181 GLU A C 1
ATOM 1441 O O . GLU A 1 181 ? -0.682 -2.356 -6.547 1.00 75.81 181 GLU A O 1
ATOM 1446 N N . THR A 1 182 ? 0.283 -4.258 -7.257 1.00 72.25 182 THR A N 1
ATOM 1447 C CA . THR A 1 182 ? -0.815 -4.645 -8.162 1.00 72.25 182 THR A CA 1
ATOM 1448 C C . THR A 1 182 ? -2.083 -5.036 -7.396 1.00 72.25 182 THR A C 1
ATOM 1450 O O . THR A 1 182 ? -3.183 -4.630 -7.785 1.00 72.25 182 THR A O 1
ATOM 1453 N N . HIS A 1 183 ? -1.965 -5.718 -6.249 1.00 80.56 183 HIS A N 1
ATOM 1454 C CA . HIS A 1 183 ? -3.099 -5.988 -5.358 1.00 80.56 183 HIS A CA 1
ATOM 1455 C C . HIS A 1 183 ? -3.756 -4.698 -4.842 1.00 80.56 183 HIS A C 1
ATOM 1457 O O . HIS A 1 183 ? -4.990 -4.581 -4.824 1.00 80.56 183 HIS A O 1
ATOM 1463 N N . ALA A 1 184 ? -2.945 -3.723 -4.423 1.00 71.25 184 ALA A N 1
ATOM 1464 C CA . ALA A 1 184 ? -3.431 -2.428 -3.963 1.00 71.25 184 ALA A CA 1
ATOM 1465 C C . ALA A 1 184 ? -4.163 -1.681 -5.091 1.00 71.25 184 ALA A C 1
ATOM 1467 O O . ALA A 1 184 ? -5.288 -1.206 -4.894 1.00 71.25 184 ALA A O 1
ATOM 1468 N N . LEU A 1 185 ? -3.577 -1.645 -6.295 1.00 82.50 185 LEU A N 1
ATOM 1469 C CA . LEU A 1 185 ? -4.179 -0.963 -7.441 1.00 82.50 185 LEU A CA 1
ATOM 1470 C C . LEU A 1 185 ? -5.485 -1.622 -7.903 1.00 82.50 185 LEU A C 1
ATOM 1472 O O . LEU A 1 185 ? -6.424 -0.915 -8.270 1.00 82.50 185 LEU A O 1
ATOM 1476 N N . LYS A 1 186 ? -5.598 -2.953 -7.824 1.00 84.00 186 LYS A N 1
ATOM 1477 C CA . LYS A 1 186 ? -6.837 -3.687 -8.132 1.00 84.00 186 LYS A CA 1
ATOM 1478 C C . LYS A 1 186 ? -8.030 -3.149 -7.342 1.00 84.00 186 LYS A C 1
ATOM 1480 O O . LYS A 1 186 ? -9.091 -2.904 -7.920 1.00 84.00 186 LYS A O 1
ATOM 1485 N N . SER A 1 187 ? -7.864 -2.983 -6.030 1.00 72.62 187 SER A N 1
ATOM 1486 C CA . SER A 1 187 ? -8.946 -2.544 -5.139 1.00 72.62 187 SER A CA 1
ATOM 1487 C C . SER A 1 187 ? -9.281 -1.066 -5.354 1.00 72.62 187 SER A C 1
ATOM 1489 O O . SER A 1 187 ? -10.457 -0.717 -5.456 1.00 72.62 187 SER A O 1
ATOM 1491 N N . ALA A 1 188 ? -8.257 -0.220 -5.508 1.00 76.38 188 ALA A N 1
ATOM 1492 C CA . ALA A 1 188 ? -8.423 1.208 -5.779 1.00 76.38 188 ALA A CA 1
ATOM 1493 C C . ALA A 1 188 ? -9.108 1.483 -7.135 1.00 76.38 188 ALA A C 1
ATOM 1495 O O . ALA A 1 188 ? -9.948 2.371 -7.254 1.00 76.38 188 ALA A O 1
ATOM 1496 N N . SER A 1 189 ? -8.816 0.673 -8.154 1.00 83.69 189 SER A N 1
ATOM 1497 C CA . SER A 1 189 ? -9.451 0.792 -9.474 1.00 83.69 189 SER A CA 1
ATOM 1498 C C . SER A 1 189 ? -10.947 0.489 -9.417 1.00 83.69 189 SER A C 1
ATOM 1500 O O . SER A 1 189 ? -11.756 1.154 -10.064 1.00 83.69 189 SER A O 1
ATOM 1502 N N . LEU A 1 190 ? -11.343 -0.486 -8.597 1.00 83.38 190 LEU A N 1
ATOM 1503 C CA . LEU A 1 190 ? -12.746 -0.848 -8.453 1.00 83.38 190 LEU A CA 1
ATOM 1504 C C . LEU A 1 190 ? -13.548 0.236 -7.714 1.00 83.38 190 LEU A C 1
ATOM 1506 O O . LEU A 1 190 ? -14.687 0.495 -8.101 1.00 83.38 190 LEU A O 1
ATOM 1510 N N . SER A 1 191 ? -12.955 0.908 -6.715 1.00 76.94 191 SER A N 1
ATOM 1511 C CA . SER A 1 191 ? -13.631 1.976 -5.960 1.00 76.94 191 SER A CA 1
ATOM 1512 C C . SER A 1 191 ? -13.952 3.211 -6.800 1.00 76.94 191 SER A C 1
ATOM 1514 O O . SER A 1 191 ? -14.942 3.884 -6.530 1.00 76.94 191 SER A O 1
ATOM 1516 N N . VAL A 1 192 ? -13.178 3.485 -7.854 1.00 85.88 192 VAL A N 1
ATOM 1517 C CA . VAL A 1 192 ? -13.494 4.556 -8.818 1.00 85.88 192 VAL A CA 1
ATOM 1518 C C . VAL A 1 192 ? -14.404 4.106 -9.960 1.00 85.88 192 VAL A C 1
ATOM 1520 O O . VAL A 1 192 ? -14.833 4.924 -10.773 1.00 85.88 192 VAL A O 1
ATOM 1523 N N . GLY A 1 193 ? -14.737 2.815 -10.010 1.00 84.38 193 GLY A N 1
ATOM 1524 C CA . GLY A 1 193 ? -15.615 2.238 -11.019 1.00 84.38 193 GLY A CA 1
ATOM 1525 C C . GLY A 1 193 ? -14.906 1.686 -12.259 1.00 84.38 193 GLY A C 1
ATOM 1526 O O . GLY A 1 193 ? -15.582 1.422 -13.255 1.00 84.38 193 GLY A O 1
ATOM 1527 N N . SER A 1 194 ? -13.584 1.482 -12.217 1.00 90.81 194 SER A N 1
ATOM 1528 C CA . SER A 1 194 ? -12.813 0.882 -13.312 1.00 90.81 194 SER A CA 1
ATOM 1529 C C . SER A 1 194 ? -12.647 -0.627 -13.139 1.00 90.81 194 SER A C 1
ATOM 1531 O O . SER A 1 194 ? -11.756 -1.112 -12.440 1.00 90.81 194 SER A O 1
ATOM 1533 N N . ARG A 1 195 ? -13.524 -1.397 -13.798 1.00 85.94 195 ARG A N 1
ATOM 1534 C CA . ARG A 1 195 ? -13.441 -2.870 -13.807 1.00 85.94 195 ARG A CA 1
ATOM 1535 C C . ARG A 1 195 ? -12.276 -3.368 -14.643 1.00 85.94 195 ARG A C 1
ATOM 1537 O O . ARG A 1 195 ? -11.548 -4.232 -14.186 1.00 85.94 195 ARG A O 1
ATOM 1544 N N . THR A 1 196 ? -12.070 -2.779 -15.816 1.00 88.00 196 THR A N 1
ATOM 1545 C CA . THR A 1 196 ? -11.026 -3.205 -16.752 1.00 88.00 196 THR A CA 1
ATOM 1546 C C . THR A 1 196 ? -9.636 -3.125 -16.122 1.00 88.00 196 THR A C 1
ATOM 1548 O O . THR A 1 196 ? -8.878 -4.087 -16.192 1.00 88.00 196 THR A O 1
ATOM 1551 N N . LEU A 1 197 ? -9.318 -2.017 -15.441 1.00 91.62 197 LEU A N 1
ATOM 1552 C CA . LEU A 1 197 ? -8.033 -1.880 -14.752 1.00 91.62 197 LEU A CA 1
ATOM 1553 C C . LEU A 1 197 ? -7.946 -2.776 -13.511 1.00 91.62 197 LEU A C 1
ATOM 1555 O O . LEU A 1 197 ? -6.888 -3.334 -13.235 1.00 91.62 197 LEU A O 1
ATOM 1559 N N . SER A 1 198 ? -9.055 -2.960 -12.787 1.00 88.25 198 SER A N 1
ATOM 1560 C CA . SER A 1 198 ? -9.107 -3.898 -11.660 1.00 88.25 198 SER A CA 1
ATOM 1561 C C . SER A 1 198 ? -8.811 -5.336 -12.105 1.00 88.25 198 SER A C 1
ATOM 1563 O O . SER A 1 198 ? -7.996 -6.019 -11.486 1.00 88.25 198 SER A O 1
ATOM 1565 N N . ASP A 1 199 ? -9.412 -5.778 -13.210 1.00 85.50 199 ASP A N 1
ATOM 1566 C CA . ASP A 1 199 ? -9.210 -7.112 -13.772 1.00 85.50 199 ASP A CA 1
ATOM 1567 C C . ASP A 1 199 ? -7.773 -7.286 -14.287 1.00 85.50 199 ASP A C 1
ATOM 1569 O O . ASP A 1 199 ? -7.126 -8.275 -13.948 1.00 85.50 199 ASP A O 1
ATOM 1573 N N . ALA A 1 200 ? -7.221 -6.293 -14.994 1.00 87.56 200 ALA A N 1
ATOM 1574 C CA . ALA A 1 200 ? -5.824 -6.319 -15.435 1.00 87.56 200 ALA A CA 1
ATOM 1575 C C . ALA A 1 200 ? -4.838 -6.383 -14.251 1.00 87.56 200 ALA A C 1
ATOM 1577 O O . ALA A 1 200 ? -3.910 -7.191 -14.249 1.00 87.56 200 ALA A O 1
ATOM 1578 N N . ALA A 1 201 ? -5.064 -5.588 -13.199 1.00 85.94 201 ALA A N 1
ATOM 1579 C CA . ALA A 1 201 ? -4.252 -5.625 -11.983 1.00 85.94 201 ALA A CA 1
ATOM 1580 C C . ALA A 1 201 ? -4.338 -6.989 -11.276 1.00 85.94 201 ALA A C 1
ATOM 1582 O O . ALA A 1 201 ? -3.334 -7.509 -10.794 1.00 85.94 201 ALA A O 1
ATOM 1583 N N . LYS A 1 202 ? -5.531 -7.597 -11.244 1.00 83.38 202 LYS A N 1
ATOM 1584 C CA . LYS A 1 202 ? -5.747 -8.937 -10.687 1.00 83.38 202 LYS A CA 1
ATOM 1585 C C . LYS A 1 202 ? -4.999 -10.011 -11.475 1.00 83.38 202 LYS A C 1
ATOM 1587 O O . LYS A 1 202 ? -4.461 -10.932 -10.866 1.00 83.38 202 LYS A O 1
ATOM 1592 N N . GLU A 1 203 ? -4.975 -9.924 -12.802 1.00 87.88 203 GLU A N 1
ATOM 1593 C CA . GLU A 1 203 ? -4.221 -10.865 -13.633 1.00 87.88 203 GLU A CA 1
ATOM 1594 C C . GLU A 1 203 ? -2.722 -10.801 -13.335 1.00 87.88 203 GLU A C 1
ATOM 1596 O O . GLU A 1 203 ? -2.102 -11.851 -13.159 1.00 87.88 203 GLU A O 1
ATOM 1601 N N . MET A 1 204 ? -2.170 -9.592 -13.198 1.00 90.06 204 MET A N 1
ATOM 1602 C CA . MET A 1 204 ? -0.765 -9.379 -12.832 1.00 90.06 204 MET A CA 1
ATOM 1603 C C . MET A 1 204 ? -0.454 -9.870 -11.415 1.00 90.06 204 MET A C 1
ATOM 1605 O O . MET A 1 204 ? 0.535 -10.572 -11.209 1.00 90.06 204 MET A O 1
ATOM 1609 N N . GLU A 1 205 ? -1.337 -9.594 -10.451 1.00 83.69 205 GLU A N 1
ATOM 1610 C CA . GLU A 1 205 ? -1.223 -10.105 -9.080 1.00 83.69 205 GLU A CA 1
ATOM 1611 C C . GLU A 1 205 ? -1.194 -11.643 -9.061 1.00 83.69 205 GLU A C 1
ATOM 1613 O O . GLU A 1 205 ? -0.354 -12.252 -8.397 1.00 83.69 205 GLU A O 1
ATOM 1618 N N . MET A 1 206 ? -2.119 -12.289 -9.779 1.00 74.88 206 MET A N 1
ATOM 1619 C CA . MET A 1 206 ? -2.211 -13.750 -9.829 1.00 74.88 206 MET A CA 1
ATOM 1620 C C . MET A 1 206 ? -1.001 -14.376 -10.522 1.00 74.88 206 MET A C 1
ATOM 1622 O O . MET A 1 206 ? -0.512 -15.398 -10.046 1.00 74.88 206 MET A O 1
ATOM 1626 N N . ALA A 1 207 ? -0.519 -13.773 -11.610 1.00 77.19 207 ALA A N 1
ATOM 1627 C CA . ALA A 1 207 ? 0.674 -14.235 -12.311 1.00 77.19 207 ALA A CA 1
ATOM 1628 C C . ALA A 1 207 ? 1.925 -14.113 -11.424 1.00 77.19 207 ALA A C 1
ATOM 1630 O O . ALA A 1 207 ? 2.671 -15.081 -11.297 1.00 77.19 207 ALA A O 1
ATOM 1631 N N . GLY A 1 208 ? 2.089 -12.995 -10.706 1.00 71.62 208 GLY A N 1
ATOM 1632 C CA . GLY A 1 208 ? 3.170 -12.814 -9.731 1.00 71.62 208 GLY A CA 1
ATOM 1633 C C . GLY A 1 208 ? 3.123 -13.821 -8.581 1.00 71.62 208 GLY A C 1
ATOM 1634 O O . GLY A 1 208 ? 4.134 -14.438 -8.262 1.00 71.62 208 GLY A O 1
ATOM 1635 N N . ARG A 1 209 ? 1.940 -14.077 -8.000 1.00 69.31 209 ARG A N 1
ATOM 1636 C CA . ARG A 1 209 ? 1.770 -15.100 -6.945 1.00 69.31 209 ARG A CA 1
ATOM 1637 C C . ARG A 1 209 ? 2.055 -16.523 -7.430 1.00 69.31 209 ARG A C 1
ATOM 1639 O O . ARG A 1 209 ? 2.452 -17.361 -6.627 1.00 69.31 209 ARG A O 1
ATOM 1646 N N . ALA A 1 210 ? 1.790 -16.802 -8.704 1.00 72.56 210 ALA A N 1
ATOM 1647 C CA . ALA A 1 210 ? 2.035 -18.098 -9.328 1.00 72.56 210 ALA A CA 1
ATOM 1648 C C . ALA A 1 210 ? 3.463 -18.244 -9.886 1.00 72.56 210 ALA A C 1
ATOM 1650 O O . ALA A 1 210 ? 3.788 -19.313 -10.397 1.00 72.56 210 ALA A O 1
ATOM 1651 N N . CYS A 1 211 ? 4.295 -17.196 -9.796 1.00 75.12 211 CYS A N 1
ATOM 1652 C CA . CYS A 1 211 ? 5.613 -17.111 -10.434 1.00 75.12 211 CYS A CA 1
ATOM 1653 C C . CYS A 1 211 ? 5.569 -17.365 -11.958 1.00 75.12 211 CYS A C 1
ATOM 1655 O O . CYS A 1 211 ? 6.493 -17.938 -12.529 1.00 75.12 211 CYS A O 1
ATOM 1657 N N . ASP A 1 212 ? 4.481 -16.956 -12.616 1.00 80.69 212 ASP A N 1
ATOM 1658 C CA . ASP A 1 212 ? 4.267 -17.104 -14.060 1.00 80.69 212 ASP A CA 1
ATOM 1659 C C . ASP A 1 212 ? 4.784 -15.854 -14.798 1.00 80.69 212 ASP A C 1
ATOM 1661 O O . ASP A 1 212 ? 4.022 -14.962 -15.182 1.00 80.69 212 ASP A O 1
ATOM 1665 N N . PHE A 1 213 ? 6.110 -15.752 -14.928 1.00 78.94 213 PHE A N 1
ATOM 1666 C CA . PHE A 1 213 ? 6.790 -14.568 -15.474 1.00 78.94 213 PHE A CA 1
ATOM 1667 C C . PHE A 1 213 ? 6.512 -14.339 -16.969 1.00 78.94 213 PHE A C 1
ATOM 1669 O O . PHE A 1 213 ? 6.477 -13.194 -17.425 1.00 78.94 213 PHE A O 1
ATOM 1676 N N . ASP A 1 214 ? 6.220 -15.398 -17.728 1.00 76.38 214 ASP A N 1
ATOM 1677 C CA . ASP A 1 214 ? 5.806 -15.300 -19.135 1.00 76.38 214 ASP A CA 1
ATOM 1678 C C . ASP A 1 214 ? 4.462 -14.571 -19.261 1.00 76.38 214 ASP A C 1
ATOM 1680 O O . ASP A 1 214 ? 4.257 -13.708 -20.123 1.00 76.38 214 ASP A O 1
ATOM 1684 N N . LYS A 1 215 ? 3.533 -14.854 -18.346 1.00 80.19 215 LYS A N 1
ATOM 1685 C CA . LYS A 1 215 ? 2.251 -14.156 -18.297 1.00 80.19 215 LYS A CA 1
ATOM 1686 C C . LYS A 1 215 ? 2.383 -12.706 -17.829 1.00 80.19 215 LYS A C 1
ATOM 1688 O O . LYS A 1 215 ? 1.653 -11.845 -18.322 1.00 80.19 215 LYS A O 1
ATOM 1693 N N . ILE A 1 216 ? 3.314 -12.413 -16.918 1.00 77.56 216 ILE A N 1
ATOM 1694 C CA . ILE A 1 216 ? 3.596 -11.029 -16.509 1.00 77.56 216 ILE A CA 1
ATOM 1695 C C . ILE A 1 216 ? 4.203 -10.253 -17.679 1.00 77.56 216 ILE A C 1
ATOM 1697 O O . ILE A 1 216 ? 3.680 -9.203 -18.026 1.00 77.56 216 ILE A O 1
ATOM 1701 N N . SER A 1 217 ? 5.240 -10.768 -18.341 1.00 79.25 217 SER A N 1
ATOM 1702 C CA . SER A 1 217 ? 5.907 -10.058 -19.446 1.00 79.25 217 SER A CA 1
ATOM 1703 C C . SER A 1 217 ? 4.962 -9.742 -20.613 1.00 79.25 217 SER A C 1
ATOM 1705 O O . SER A 1 217 ? 4.994 -8.644 -21.173 1.00 79.25 217 SER A O 1
ATOM 1707 N N . THR A 1 218 ? 4.053 -10.664 -20.939 1.00 83.94 218 THR A N 1
ATOM 1708 C CA . THR A 1 218 ? 3.043 -10.459 -21.989 1.00 83.94 218 THR A CA 1
ATOM 1709 C C . THR A 1 218 ? 1.910 -9.521 -21.564 1.00 83.94 218 THR A C 1
ATOM 1711 O O . THR A 1 218 ? 1.420 -8.744 -22.387 1.00 83.94 218 THR A O 1
ATOM 1714 N N . GLY A 1 219 ? 1.496 -9.550 -20.293 1.00 82.00 219 GLY A N 1
ATOM 1715 C CA . GLY A 1 219 ? 0.373 -8.755 -19.785 1.00 82.00 219 GLY A CA 1
ATOM 1716 C C . GLY A 1 219 ? 0.738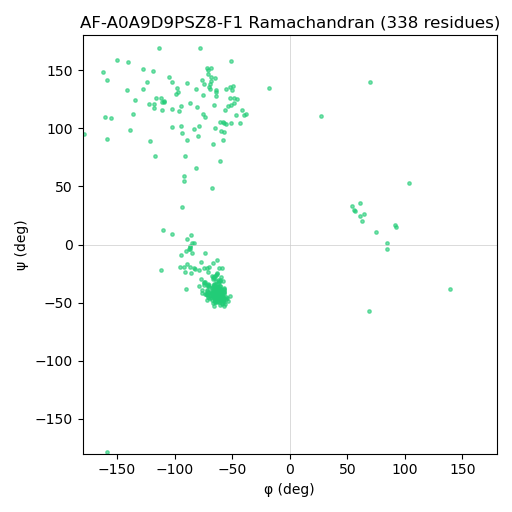 -7.374 -19.228 1.00 82.00 219 GLY A C 1
ATOM 1717 O O . GLY A 1 219 ? -0.106 -6.478 -19.240 1.00 82.00 219 GLY A O 1
ATOM 1718 N N . HIS A 1 220 ? 1.980 -7.159 -18.785 1.00 89.38 220 HIS A N 1
ATOM 1719 C CA . HIS A 1 220 ? 2.402 -5.947 -18.072 1.00 89.38 220 HIS A CA 1
ATOM 1720 C C . HIS A 1 220 ? 2.243 -4.683 -18.927 1.00 89.38 220 HIS A C 1
ATOM 1722 O O . HIS A 1 220 ? 1.702 -3.676 -18.472 1.00 89.38 220 HIS A O 1
ATOM 1728 N N . SER A 1 221 ? 2.633 -4.749 -20.202 1.00 84.31 221 SER A N 1
ATOM 1729 C CA . SER A 1 221 ? 2.485 -3.627 -21.141 1.00 84.31 221 SER A CA 1
ATOM 1730 C C . SER A 1 221 ? 1.018 -3.235 -21.369 1.00 84.31 221 SER A C 1
ATOM 1732 O O . SER A 1 221 ? 0.685 -2.050 -21.447 1.00 84.31 221 SER A O 1
ATOM 1734 N N . VAL A 1 222 ? 0.118 -4.222 -21.420 1.00 86.50 222 VAL A N 1
ATOM 1735 C CA . VAL A 1 222 ? -1.330 -4.011 -21.563 1.00 86.50 222 VAL A CA 1
ATOM 1736 C C . VAL A 1 222 ? -1.916 -3.423 -20.280 1.00 86.50 222 VAL A C 1
ATOM 1738 O O . VAL A 1 222 ? -2.723 -2.497 -20.335 1.00 86.50 222 VAL A O 1
ATOM 1741 N N . PHE A 1 223 ? -1.471 -3.907 -19.122 1.00 90.69 223 PHE A N 1
ATOM 1742 C CA . PHE A 1 223 ? -1.832 -3.359 -17.819 1.00 90.69 223 PHE A CA 1
ATOM 1743 C C . PHE A 1 223 ? -1.448 -1.873 -17.690 1.00 90.69 223 PHE A C 1
ATOM 1745 O O . PHE A 1 223 ? -2.303 -1.057 -17.343 1.00 90.69 223 PHE A O 1
ATOM 1752 N N . LEU A 1 224 ? -0.218 -1.487 -18.055 1.00 88.44 224 LEU A N 1
ATOM 1753 C CA . LEU A 1 224 ? 0.205 -0.079 -18.045 1.00 88.44 224 LEU A CA 1
ATOM 1754 C C . LEU A 1 224 ? -0.602 0.783 -19.016 1.00 88.44 224 LEU A C 1
ATOM 1756 O O . LEU A 1 224 ? -0.930 1.930 -18.707 1.00 88.44 224 LEU A O 1
ATOM 1760 N N . LYS A 1 225 ? -0.971 0.233 -20.177 1.00 86.00 225 LYS A N 1
ATOM 1761 C CA . LYS A 1 225 ? -1.866 0.922 -21.107 1.00 86.00 225 LYS A CA 1
ATOM 1762 C C . LYS A 1 225 ? -3.216 1.228 -20.450 1.00 86.00 225 LYS A C 1
ATOM 1764 O O . LYS A 1 225 ? -3.683 2.357 -20.551 1.00 86.00 225 LYS A O 1
ATOM 1769 N N . TYR A 1 226 ? -3.803 0.278 -19.721 1.00 90.25 226 TYR A N 1
ATOM 1770 C CA . TYR A 1 226 ? -5.046 0.531 -18.989 1.00 90.25 226 TYR A CA 1
ATOM 1771 C C . TYR A 1 226 ? -4.895 1.581 -17.884 1.00 90.25 226 TYR A C 1
ATOM 1773 O O . TYR A 1 226 ? -5.834 2.344 -17.671 1.00 90.25 226 TYR A O 1
ATOM 1781 N N . CYS A 1 227 ? -3.742 1.668 -17.211 1.00 90.25 227 CYS A N 1
ATOM 1782 C CA . CYS A 1 227 ? -3.472 2.760 -16.268 1.00 90.25 227 CYS A CA 1
ATOM 1783 C C . CYS A 1 227 ? -3.565 4.127 -16.964 1.00 90.25 227 CYS A C 1
ATOM 1785 O O . CYS A 1 227 ? -4.259 5.018 -16.477 1.00 90.25 227 CYS A O 1
ATOM 1787 N N . ASN A 1 228 ? -2.922 4.273 -18.126 1.00 88.38 228 ASN A N 1
ATOM 1788 C CA . ASN A 1 228 ? -2.944 5.520 -18.897 1.00 88.38 228 ASN A CA 1
ATOM 1789 C C . ASN A 1 228 ? -4.339 5.841 -19.445 1.00 88.38 228 ASN A C 1
ATOM 1791 O O . ASN A 1 228 ? -4.813 6.965 -19.300 1.00 88.38 228 ASN A O 1
ATOM 1795 N N . ASP A 1 229 ? -5.031 4.852 -20.014 1.00 88.25 229 ASP A N 1
ATOM 1796 C CA . ASP A 1 229 ? -6.357 5.073 -20.590 1.00 88.25 229 ASP A CA 1
ATOM 1797 C C . ASP A 1 229 ? -7.381 5.473 -19.497 1.00 88.25 229 ASP A C 1
ATOM 1799 O O . ASP A 1 229 ? -8.221 6.350 -19.714 1.00 88.25 229 ASP A O 1
ATOM 1803 N N . VAL A 1 230 ? -7.293 4.878 -18.294 1.00 91.62 230 VAL A N 1
ATOM 1804 C CA . VAL A 1 230 ? -8.122 5.258 -17.132 1.00 91.62 230 VAL A CA 1
ATOM 1805 C C . VAL A 1 230 ? -7.772 6.656 -16.628 1.00 91.62 230 VAL A C 1
ATOM 1807 O O . VAL A 1 230 ? -8.684 7.420 -16.305 1.00 91.62 230 VAL A O 1
ATOM 1810 N N . TYR A 1 231 ? -6.484 7.006 -16.569 1.00 92.94 231 TYR A N 1
ATOM 1811 C CA . TYR A 1 231 ? -6.042 8.354 -16.212 1.00 92.94 231 TYR A CA 1
ATOM 1812 C C . TYR A 1 231 ? -6.659 9.399 -17.152 1.00 92.94 231 TYR A C 1
ATOM 1814 O O . TYR A 1 231 ? -7.339 10.321 -16.696 1.00 92.94 231 TYR A O 1
ATOM 1822 N N . ASP A 1 232 ? -6.507 9.207 -18.463 1.00 88.69 232 ASP A N 1
ATOM 1823 C CA . ASP A 1 232 ? -7.014 10.125 -19.483 1.00 88.69 232 ASP A CA 1
ATOM 1824 C C . ASP A 1 232 ? -8.538 10.284 -19.422 1.00 88.69 232 ASP A C 1
ATOM 1826 O O . ASP A 1 232 ? -9.066 11.390 -19.577 1.00 88.69 232 ASP A O 1
ATOM 1830 N N . GLU A 1 233 ? -9.270 9.187 -19.211 1.00 91.62 233 GLU A N 1
ATOM 1831 C CA . GLU A 1 233 ? -10.724 9.230 -19.056 1.00 91.62 233 GLU A CA 1
ATOM 1832 C C . GLU A 1 233 ? -11.142 9.962 -17.775 1.00 91.62 233 GLU A C 1
ATOM 1834 O O . GLU A 1 233 ? -12.057 10.790 -17.812 1.00 91.62 233 GLU A O 1
ATOM 1839 N N . GLY A 1 234 ? -10.457 9.711 -16.658 1.00 91.69 234 GLY A N 1
ATOM 1840 C CA . GLY A 1 234 ? -10.750 10.345 -15.375 1.00 91.69 234 GLY A CA 1
ATOM 1841 C C . GLY A 1 234 ? -10.468 11.844 -15.378 1.00 91.69 234 GLY A C 1
ATOM 1842 O O . GLY A 1 234 ? -11.312 12.618 -14.926 1.00 91.69 234 GLY A O 1
ATOM 1843 N N . VAL A 1 235 ? -9.351 12.277 -15.972 1.00 91.50 235 VAL A N 1
ATOM 1844 C CA . VAL A 1 235 ? -9.036 13.704 -16.165 1.00 91.50 235 VAL A CA 1
ATOM 1845 C C . VAL A 1 235 ? -10.122 14.392 -16.990 1.00 91.50 235 VAL A C 1
ATOM 1847 O O . VAL A 1 235 ? -10.612 15.454 -16.601 1.00 91.50 235 VAL A O 1
ATOM 1850 N N . LYS A 1 236 ? -10.554 13.782 -18.104 1.00 90.56 236 LYS A N 1
ATOM 1851 C CA . LYS A 1 236 ? -11.643 14.323 -18.937 1.00 90.56 236 LYS A CA 1
ATOM 1852 C C . LYS A 1 236 ? -12.948 14.429 -18.151 1.00 90.56 236 LYS A C 1
ATOM 1854 O O . LYS A 1 236 ? -13.634 15.445 -18.247 1.00 90.56 236 LYS A O 1
ATOM 1859 N N . TYR A 1 237 ? -13.290 13.408 -17.370 1.00 90.12 237 TYR A N 1
ATOM 1860 C CA . TYR A 1 237 ? -14.510 13.406 -16.569 1.00 90.12 237 TYR A CA 1
ATOM 1861 C C . TYR A 1 237 ? -14.493 14.478 -15.468 1.00 90.12 237 TYR A C 1
ATOM 1863 O O . TYR A 1 237 ? -15.464 15.221 -15.323 1.00 90.12 237 TYR A O 1
ATOM 1871 N N . LEU A 1 238 ? -13.385 14.614 -14.735 1.00 90.56 238 LEU A N 1
ATOM 1872 C CA . LEU A 1 238 ? -13.222 15.636 -13.695 1.00 90.56 238 LEU A CA 1
ATOM 1873 C C . LEU A 1 238 ? -13.257 17.052 -14.286 1.00 90.56 238 LEU A C 1
ATOM 1875 O O . LEU A 1 238 ? -13.940 17.925 -13.747 1.00 90.56 238 LEU A O 1
ATOM 1879 N N . ALA A 1 239 ? -12.640 17.260 -15.454 1.00 89.56 239 ALA A N 1
ATOM 1880 C CA . ALA A 1 239 ? -12.703 18.532 -16.170 1.00 89.56 239 ALA A CA 1
ATOM 1881 C C . ALA A 1 239 ? -14.141 18.912 -16.572 1.00 89.56 239 ALA A C 1
ATOM 1883 O O . ALA A 1 239 ? -14.534 20.068 -16.416 1.00 89.56 239 ALA A O 1
ATOM 1884 N N . LEU A 1 240 ? -14.959 17.947 -17.020 1.00 89.94 240 LEU A N 1
ATOM 1885 C CA . LEU A 1 240 ? -16.387 18.168 -17.307 1.00 89.94 240 LEU A CA 1
ATOM 1886 C C . LEU A 1 240 ? -17.191 18.566 -16.059 1.00 89.94 240 LEU A C 1
ATOM 1888 O O . LEU A 1 240 ? -18.216 19.234 -16.180 1.00 89.94 240 LEU A O 1
ATOM 1892 N N . LYS A 1 241 ? -16.729 18.178 -14.867 1.00 88.75 241 LYS A N 1
ATOM 1893 C CA . LYS A 1 241 ? -17.314 18.549 -13.569 1.00 88.75 241 LYS A CA 1
ATOM 1894 C C . LYS A 1 241 ? -16.739 19.849 -12.996 1.00 88.75 241 LYS A C 1
ATOM 1896 O O . LYS A 1 241 ? -17.086 20.226 -11.884 1.00 88.75 241 LYS A O 1
ATOM 1901 N N . GLY A 1 242 ? -15.880 20.548 -13.744 1.00 87.62 242 GLY A N 1
ATOM 1902 C CA . GLY A 1 242 ? -15.234 21.785 -13.299 1.00 87.62 242 GLY A CA 1
ATOM 1903 C C . GLY A 1 242 ? -14.101 21.570 -12.290 1.00 87.62 242 GLY A C 1
ATOM 1904 O O . GLY A 1 242 ? -13.606 22.540 -11.718 1.00 87.62 242 GLY A O 1
ATOM 1905 N N . ILE A 1 243 ? -13.669 20.324 -12.082 1.00 86.62 243 ILE A N 1
ATOM 1906 C CA . ILE A 1 243 ? -12.592 19.964 -11.160 1.00 86.62 243 ILE A CA 1
ATOM 1907 C C . ILE A 1 243 ? -11.289 19.897 -11.949 1.00 86.62 243 ILE A C 1
ATOM 1909 O O . ILE A 1 243 ? -11.132 19.097 -12.872 1.00 86.62 243 ILE A O 1
ATOM 1913 N N . LYS A 1 244 ? -10.330 20.745 -11.574 1.00 82.31 244 LYS A N 1
ATOM 1914 C CA . LYS A 1 244 ? -8.970 20.662 -12.102 1.00 82.31 244 LYS A CA 1
ATOM 1915 C C . LYS A 1 244 ? -8.219 19.578 -11.342 1.00 82.31 244 LYS A C 1
ATOM 1917 O O . LYS A 1 244 ? -8.032 19.688 -10.132 1.00 82.31 244 LYS A O 1
ATOM 1922 N N . VAL A 1 245 ? -7.793 18.557 -12.069 1.00 76.62 245 VAL A N 1
ATOM 1923 C CA . VAL A 1 245 ? -6.728 17.660 -11.621 1.00 76.62 245 VAL A CA 1
ATOM 1924 C C . VAL A 1 245 ? -5.440 18.476 -11.657 1.00 76.62 245 VAL A C 1
ATOM 1926 O O . VAL A 1 245 ? -5.238 19.237 -12.612 1.00 76.62 245 VAL A O 1
ATOM 1929 N N . GLY A 1 246 ? -4.601 18.380 -10.622 1.00 63.88 246 GLY A N 1
ATOM 1930 C CA . GLY A 1 246 ? -3.251 18.941 -10.699 1.00 63.88 246 GLY A CA 1
ATOM 1931 C C . GLY A 1 246 ? -2.537 18.462 -11.968 1.00 63.88 246 GLY A C 1
ATOM 1932 O O . GLY A 1 246 ? -2.904 17.428 -12.536 1.00 63.88 246 GLY A O 1
ATOM 1933 N N . GLU A 1 247 ? -1.516 19.194 -12.439 1.00 54.53 247 GLU A N 1
ATOM 1934 C CA . GLU A 1 247 ? -0.593 18.567 -13.393 1.00 54.53 247 GLU A CA 1
ATOM 1935 C C . GLU A 1 247 ? -0.181 17.221 -12.791 1.00 54.53 247 GLU A C 1
ATOM 1937 O O . GLU A 1 247 ? 0.062 17.189 -11.576 1.00 54.53 247 GLU A O 1
ATOM 1942 N N . PRO A 1 248 ? -0.144 16.120 -13.575 1.00 48.09 248 PRO A N 1
ATOM 1943 C CA . PRO A 1 248 ? 0.445 14.898 -13.064 1.00 48.09 248 PRO A CA 1
ATOM 1944 C C . PRO A 1 248 ? 1.774 15.335 -12.485 1.00 48.09 248 PRO A C 1
ATOM 1946 O O . PRO A 1 248 ? 2.556 15.992 -13.188 1.00 48.09 248 PRO A O 1
ATOM 1949 N N . ILE A 1 249 ? 1.979 15.075 -11.193 1.00 40.72 249 ILE A N 1
ATOM 1950 C CA . ILE A 1 249 ? 3.298 15.217 -10.609 1.00 40.72 249 ILE A CA 1
ATOM 1951 C C . ILE A 1 249 ? 4.115 14.324 -11.522 1.00 40.72 249 ILE A C 1
ATOM 1953 O O . ILE A 1 249 ? 3.925 13.104 -11.528 1.00 40.72 249 ILE A O 1
ATOM 1957 N N . LYS A 1 250 ? 4.880 14.947 -12.439 1.00 35.56 250 LYS A N 1
ATOM 1958 C CA . LYS A 1 250 ? 5.766 14.214 -13.340 1.00 35.56 250 LYS A CA 1
ATOM 1959 C C . LYS A 1 250 ? 6.445 13.255 -12.400 1.00 35.56 250 LYS A C 1
ATOM 1961 O O . LYS A 1 250 ? 6.925 13.797 -11.393 1.00 35.56 250 LYS A O 1
ATOM 1966 N N . PRO A 1 251 ? 6.408 11.925 -12.669 1.00 32.62 251 PRO A N 1
ATOM 1967 C CA . PRO A 1 251 ? 7.001 10.949 -11.766 1.00 32.62 251 PRO A CA 1
ATOM 1968 C C . PRO A 1 251 ? 8.278 11.609 -11.360 1.00 32.62 251 PRO A C 1
ATOM 1970 O O . PRO A 1 251 ? 8.999 12.031 -12.281 1.00 32.62 251 PRO A O 1
ATOM 1973 N N . VAL A 1 252 ? 8.404 11.927 -10.057 1.00 31.95 252 VAL A N 1
ATOM 1974 C CA . VAL A 1 252 ? 9.568 12.657 -9.578 1.00 31.95 252 VAL A CA 1
ATOM 1975 C C . VAL A 1 252 ? 10.661 11.884 -10.258 1.00 31.95 252 VAL A C 1
ATOM 1977 O O . VAL A 1 252 ? 10.766 10.670 -10.060 1.00 31.95 252 VAL A O 1
ATOM 1980 N N . LYS A 1 253 ? 11.331 12.527 -11.228 1.00 32.50 253 LYS A N 1
ATOM 1981 C CA . LYS A 1 253 ? 12.584 12.002 -11.707 1.00 32.50 253 LYS A CA 1
ATOM 1982 C C . LYS A 1 253 ? 13.292 12.054 -10.391 1.00 32.50 253 LYS A C 1
ATOM 1984 O O . LYS A 1 253 ? 13.607 13.161 -9.946 1.00 32.50 253 LYS A O 1
ATOM 1989 N N . ASP A 1 254 ? 13.337 10.908 -9.708 1.00 31.64 254 ASP A N 1
ATOM 1990 C CA . ASP A 1 254 ? 14.262 10.641 -8.642 1.00 31.64 254 ASP A CA 1
ATOM 1991 C C . ASP A 1 254 ? 15.490 11.214 -9.275 1.00 31.64 254 ASP A C 1
ATOM 1993 O O . ASP A 1 254 ? 15.883 10.766 -10.364 1.00 31.64 254 ASP A O 1
ATOM 1997 N N . ASN A 1 255 ? 15.865 12.404 -8.798 1.00 31.30 255 ASN A N 1
ATOM 1998 C CA . ASN A 1 255 ? 16.885 13.147 -9.481 1.00 31.30 255 ASN A CA 1
ATOM 1999 C C . ASN A 1 255 ? 17.995 12.121 -9.462 1.00 31.30 255 ASN A C 1
ATOM 2001 O O . ASN A 1 255 ? 18.423 11.717 -8.378 1.00 31.30 255 ASN A O 1
ATOM 2005 N N . LEU A 1 256 ? 18.398 11.654 -10.643 1.00 41.31 256 LEU A N 1
ATOM 2006 C CA . LEU A 1 256 ? 19.700 11.080 -10.846 1.00 41.31 256 LEU A CA 1
ATOM 2007 C C . LEU A 1 256 ? 20.652 12.231 -10.501 1.00 41.31 256 LEU A C 1
ATOM 2009 O O . LEU A 1 256 ? 21.306 12.814 -11.356 1.00 41.31 256 LEU A O 1
ATOM 2013 N N . LYS A 1 257 ? 20.757 12.567 -9.211 1.00 43.66 257 LYS A N 1
ATOM 2014 C CA . LYS A 1 257 ? 22.047 12.674 -8.591 1.00 43.66 257 LYS A CA 1
ATOM 2015 C C . LYS A 1 257 ? 22.615 11.294 -8.824 1.00 43.66 257 LYS A C 1
ATOM 2017 O O . LYS A 1 257 ? 22.351 10.364 -8.069 1.00 43.66 257 LYS A O 1
ATOM 2022 N N . LEU A 1 258 ? 23.292 11.170 -9.964 1.00 49.81 258 LEU A N 1
ATOM 2023 C CA . LEU A 1 258 ? 24.309 10.168 -10.166 1.00 49.81 258 LEU A CA 1
ATOM 2024 C C . LEU A 1 258 ? 25.025 10.087 -8.818 1.00 49.81 258 LEU A C 1
ATOM 2026 O O . LEU A 1 258 ? 25.539 11.114 -8.354 1.00 49.81 258 LEU A O 1
ATOM 2030 N N . ALA A 1 259 ? 24.888 8.954 -8.124 1.00 59.00 259 ALA A N 1
ATOM 2031 C CA . ALA A 1 259 ? 25.495 8.783 -6.814 1.00 59.00 259 ALA A CA 1
ATOM 2032 C C . ALA A 1 259 ? 26.957 9.228 -6.961 1.00 59.00 259 ALA A C 1
ATOM 2034 O O . ALA A 1 259 ? 27.586 8.815 -7.942 1.00 59.00 259 ALA A O 1
ATOM 2035 N N . PRO A 1 260 ? 27.462 10.162 -6.134 1.00 74.12 260 PRO A N 1
ATOM 2036 C CA . PRO A 1 260 ? 28.752 10.788 -6.382 1.00 74.12 260 PRO A CA 1
ATOM 2037 C C . PRO A 1 260 ? 29.812 9.710 -6.645 1.00 74.12 260 PRO A C 1
ATOM 2039 O O . PRO A 1 260 ? 29.840 8.709 -5.922 1.00 74.12 260 PRO A O 1
ATOM 2042 N N . PRO A 1 261 ? 30.637 9.855 -7.697 1.00 77.62 261 PRO A N 1
ATOM 2043 C CA . PRO A 1 261 ? 31.682 8.884 -7.965 1.00 77.62 261 PRO A CA 1
ATOM 2044 C C . PRO A 1 261 ? 32.675 8.903 -6.802 1.00 77.62 261 PRO A C 1
ATOM 2046 O O . PRO A 1 261 ? 33.118 9.973 -6.380 1.00 77.62 261 PRO A O 1
ATOM 2049 N N . ILE A 1 262 ? 33.018 7.728 -6.286 1.00 87.12 262 ILE A N 1
ATOM 2050 C CA . ILE A 1 262 ? 34.021 7.566 -5.230 1.00 87.12 262 ILE A CA 1
ATOM 2051 C C . ILE A 1 262 ? 35.319 7.015 -5.823 1.00 87.12 262 ILE A C 1
ATOM 2053 O O . ILE A 1 262 ? 35.303 6.205 -6.752 1.00 87.12 262 ILE A O 1
ATOM 2057 N N . LYS A 1 263 ? 36.469 7.457 -5.305 1.00 88.50 263 LYS A N 1
ATOM 2058 C CA . LYS A 1 263 ? 37.767 6.901 -5.710 1.00 88.50 263 LYS A CA 1
ATOM 2059 C C . LYS A 1 263 ? 37.926 5.483 -5.163 1.00 88.50 263 LYS A C 1
ATOM 2061 O O . LYS A 1 263 ? 37.509 5.209 -4.040 1.00 88.50 263 LYS A O 1
ATOM 2066 N N . ALA A 1 264 ? 38.608 4.615 -5.913 1.00 85.56 264 ALA A N 1
ATOM 2067 C CA . ALA A 1 264 ? 38.861 3.228 -5.509 1.00 85.56 264 ALA A CA 1
ATOM 2068 C C . ALA A 1 264 ? 39.471 3.131 -4.099 1.00 85.56 264 ALA A C 1
ATOM 2070 O O . ALA A 1 264 ? 39.004 2.353 -3.277 1.00 85.56 264 ALA A O 1
ATOM 2071 N N . GLU A 1 265 ? 40.457 3.976 -3.787 1.00 87.19 265 GLU A N 1
ATOM 2072 C CA . GLU A 1 265 ? 41.125 4.005 -2.478 1.00 87.19 265 GLU A CA 1
ATOM 2073 C C . GLU A 1 265 ? 40.190 4.374 -1.317 1.00 87.19 265 GLU A C 1
ATOM 2075 O O . GLU A 1 265 ? 40.336 3.860 -0.210 1.00 87.19 265 GLU A O 1
ATOM 2080 N N . GLU A 1 266 ? 39.250 5.291 -1.545 1.00 88.31 266 GLU A N 1
ATOM 2081 C CA . GLU A 1 266 ? 38.291 5.729 -0.526 1.00 88.31 266 GLU A CA 1
ATOM 2082 C C . GLU A 1 266 ? 37.209 4.672 -0.321 1.00 88.31 266 GLU A C 1
ATOM 2084 O O . GLU A 1 266 ? 36.888 4.339 0.819 1.00 88.31 266 GLU A O 1
ATOM 2089 N N . LEU A 1 267 ? 36.726 4.072 -1.412 1.00 90.06 267 LEU A N 1
ATOM 2090 C CA . LEU A 1 267 ? 35.768 2.977 -1.355 1.00 90.06 267 LEU A CA 1
ATOM 2091 C C . LEU A 1 267 ? 36.363 1.747 -0.663 1.00 90.06 267 LEU A C 1
ATOM 2093 O O . LEU A 1 267 ? 35.740 1.203 0.241 1.00 90.06 267 LEU A O 1
ATOM 2097 N N . LEU A 1 268 ? 37.593 1.356 -1.007 1.00 90.50 268 LEU A N 1
ATOM 2098 C CA . LEU A 1 268 ? 38.291 0.247 -0.353 1.00 90.50 268 LEU A CA 1
ATOM 20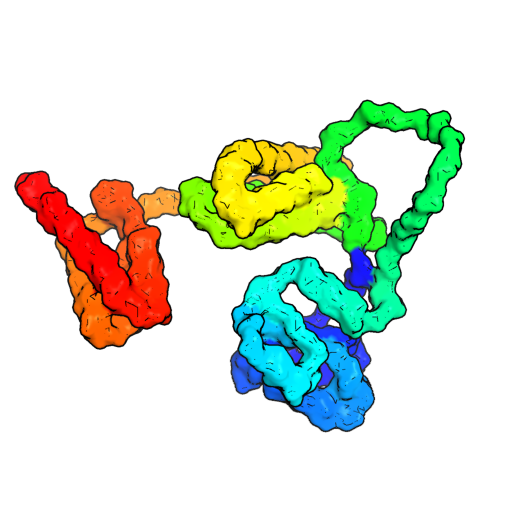99 C C . LEU A 1 268 ? 38.418 0.466 1.159 1.00 90.50 268 LEU A C 1
ATOM 2101 O O . LEU A 1 268 ? 38.212 -0.470 1.920 1.00 90.50 268 LEU A O 1
ATOM 2105 N N . LYS A 1 269 ? 38.674 1.695 1.627 1.00 91.69 269 LYS A N 1
ATOM 2106 C CA . LYS A 1 269 ? 38.714 1.987 3.073 1.00 91.69 269 LYS A CA 1
ATOM 2107 C C . LYS A 1 269 ? 37.369 1.748 3.758 1.00 91.69 269 LYS A C 1
ATOM 2109 O O . LYS A 1 269 ? 37.361 1.246 4.880 1.00 91.69 269 LYS A O 1
ATOM 2114 N N . ILE A 1 270 ? 36.260 2.126 3.121 1.00 92.62 270 ILE A N 1
ATOM 2115 C CA . ILE A 1 270 ? 34.910 1.911 3.664 1.00 92.62 270 ILE A CA 1
ATOM 2116 C C . ILE A 1 270 ? 34.600 0.411 3.689 1.00 92.62 270 ILE A C 1
ATOM 2118 O O . ILE A 1 270 ? 34.198 -0.116 4.723 1.00 92.62 270 ILE A O 1
ATOM 2122 N N . LEU A 1 271 ? 34.855 -0.287 2.580 1.00 92.88 271 LEU A N 1
ATOM 2123 C CA . LEU A 1 271 ? 34.537 -1.707 2.433 1.00 92.88 271 LEU A CA 1
ATOM 2124 C C . LEU A 1 271 ? 35.393 -2.604 3.330 1.00 92.88 271 LEU A C 1
ATOM 2126 O O . LEU A 1 271 ? 34.854 -3.519 3.942 1.00 92.88 271 LEU A O 1
ATOM 2130 N N . THR A 1 272 ? 36.689 -2.325 3.483 1.00 92.69 272 THR A N 1
ATOM 2131 C CA . THR A 1 272 ? 37.546 -3.086 4.405 1.00 92.69 272 THR A CA 1
ATOM 2132 C C . THR A 1 272 ? 37.070 -2.930 5.846 1.00 92.69 272 THR A C 1
ATOM 2134 O O . THR A 1 272 ? 36.928 -3.925 6.547 1.00 92.69 272 THR A O 1
ATOM 2137 N N . LYS A 1 273 ? 36.714 -1.710 6.276 1.00 94.06 273 LYS A N 1
ATOM 2138 C CA . LYS A 1 273 ? 36.135 -1.500 7.612 1.00 94.06 273 LYS A CA 1
ATOM 2139 C C . LYS A 1 273 ? 34.795 -2.216 7.782 1.00 94.06 273 LYS A C 1
ATOM 2141 O O . LYS A 1 273 ? 34.522 -2.728 8.862 1.00 94.06 273 LYS A O 1
ATOM 2146 N N . ALA A 1 274 ? 33.960 -2.243 6.741 1.00 91.12 274 ALA A N 1
ATOM 2147 C CA . ALA A 1 274 ? 32.679 -2.945 6.774 1.00 91.12 274 ALA A CA 1
ATOM 2148 C C . ALA A 1 274 ? 32.878 -4.465 6.894 1.00 91.12 274 ALA A C 1
ATOM 2150 O O . ALA A 1 274 ? 32.185 -5.114 7.674 1.00 91.12 274 ALA A O 1
ATOM 2151 N N . ALA A 1 275 ? 33.853 -5.022 6.169 1.00 91.31 275 ALA A N 1
ATOM 2152 C CA . ALA A 1 275 ? 34.224 -6.431 6.245 1.00 91.31 275 ALA A CA 1
ATOM 2153 C C . ALA A 1 275 ? 34.800 -6.799 7.623 1.00 91.31 275 ALA A C 1
ATOM 2155 O O . ALA A 1 275 ? 34.385 -7.803 8.201 1.00 91.31 275 ALA A O 1
ATOM 2156 N N . ASP A 1 276 ? 35.682 -5.964 8.181 1.00 90.94 276 ASP A N 1
ATOM 2157 C CA . ASP A 1 276 ? 36.234 -6.147 9.528 1.00 90.94 276 ASP A CA 1
ATOM 2158 C C . ASP A 1 276 ? 35.132 -6.085 10.598 1.00 90.94 276 ASP A C 1
ATOM 2160 O O . ASP A 1 276 ? 35.111 -6.903 11.516 1.00 90.94 276 ASP A O 1
ATOM 2164 N N . ALA A 1 277 ? 34.176 -5.159 10.460 1.00 90.44 277 ALA A N 1
ATOM 2165 C CA . ALA A 1 277 ? 33.021 -5.062 11.351 1.00 90.44 277 ALA A CA 1
ATOM 2166 C C . ALA A 1 277 ? 32.107 -6.297 11.254 1.00 90.44 277 ALA A C 1
ATOM 2168 O O . ALA A 1 277 ? 31.648 -6.792 12.282 1.00 90.44 277 ALA A O 1
ATOM 2169 N N . CYS A 1 278 ? 31.898 -6.847 10.050 1.00 85.62 278 CYS A N 1
ATOM 2170 C CA . CYS A 1 278 ? 31.171 -8.109 9.874 1.00 85.62 278 CYS A CA 1
ATOM 2171 C C . CYS A 1 278 ? 31.905 -9.281 10.543 1.00 85.62 278 CYS A C 1
ATOM 2173 O O . CYS A 1 278 ? 31.283 -10.054 11.265 1.00 85.62 278 CYS A O 1
ATOM 2175 N N . ALA A 1 279 ? 33.226 -9.388 10.362 1.00 87.81 279 ALA A N 1
ATOM 2176 C CA . ALA A 1 279 ? 34.044 -10.426 10.995 1.00 87.81 279 ALA A CA 1
ATOM 2177 C C . ALA A 1 279 ? 34.103 -10.287 12.530 1.00 87.81 279 ALA A C 1
ATOM 2179 O O . ALA A 1 279 ? 34.251 -11.279 13.243 1.00 87.81 279 ALA A O 1
ATOM 2180 N N . GLY A 1 280 ? 33.980 -9.058 13.036 1.00 86.19 280 GLY A N 1
ATOM 2181 C CA . GLY A 1 280 ? 33.882 -8.734 14.458 1.00 86.19 280 GLY A CA 1
ATOM 2182 C C . GLY A 1 280 ? 32.468 -8.812 15.043 1.00 86.19 280 GLY A C 1
ATOM 2183 O O . GLY A 1 280 ? 32.314 -8.534 16.230 1.00 86.19 280 GLY A O 1
ATOM 2184 N N . PHE A 1 281 ? 31.456 -9.183 14.246 1.00 84.50 281 PHE A N 1
ATOM 2185 C CA . PHE A 1 281 ? 30.038 -9.234 14.634 1.00 84.50 281 PHE A CA 1
ATOM 2186 C C . PHE A 1 281 ? 29.474 -7.897 15.161 1.00 84.50 281 PHE 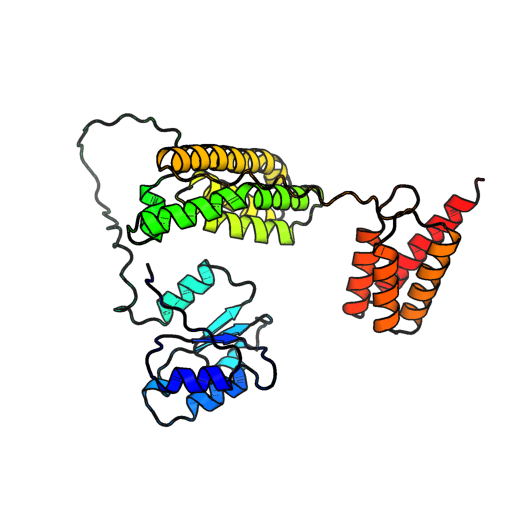A C 1
ATOM 2188 O O . PHE A 1 281 ? 28.536 -7.872 15.960 1.00 84.50 281 PHE A O 1
ATOM 2195 N N . ASP A 1 282 ? 30.020 -6.770 14.703 1.00 86.50 282 ASP A N 1
ATOM 2196 C CA . ASP A 1 282 ? 29.554 -5.428 15.060 1.00 86.50 282 ASP A CA 1
ATOM 2197 C C . ASP A 1 282 ? 28.471 -4.970 14.068 1.00 86.50 282 ASP A C 1
ATOM 2199 O O . ASP A 1 282 ? 28.765 -4.386 13.020 1.00 86.50 282 ASP A O 1
ATOM 2203 N N . ALA A 1 283 ? 27.204 -5.272 14.385 1.00 75.75 283 ALA A N 1
ATOM 2204 C CA . ALA A 1 283 ? 26.054 -4.928 13.541 1.00 75.75 283 ALA A CA 1
ATOM 2205 C C . ALA A 1 283 ? 25.930 -3.422 13.281 1.00 75.75 283 ALA A C 1
ATOM 2207 O O . ALA A 1 283 ? 25.706 -3.011 12.143 1.00 75.75 283 ALA A O 1
ATOM 2208 N N . ASP A 1 284 ? 26.095 -2.598 14.316 1.00 78.88 284 ASP A N 1
ATOM 2209 C CA . ASP A 1 284 ? 25.909 -1.152 14.209 1.00 78.88 284 ASP A CA 1
ATOM 2210 C C . ASP A 1 284 ? 26.978 -0.519 13.315 1.00 78.88 284 ASP A C 1
ATOM 2212 O O . ASP A 1 284 ? 26.671 0.354 12.496 1.00 78.88 284 ASP A O 1
ATOM 2216 N N . ALA A 1 285 ? 28.238 -0.945 13.453 1.00 86.62 285 ALA A N 1
ATOM 2217 C CA . ALA A 1 285 ? 29.321 -0.461 12.607 1.00 86.62 285 ALA A CA 1
ATOM 2218 C C . ALA A 1 285 ? 29.194 -0.979 11.168 1.00 86.62 285 ALA A C 1
ATOM 2220 O O . ALA A 1 285 ? 29.304 -0.193 10.224 1.00 86.62 285 ALA A O 1
ATOM 2221 N N . ALA A 1 286 ? 28.923 -2.276 10.986 1.00 86.00 286 ALA A N 1
ATOM 2222 C CA . ALA A 1 286 ? 28.809 -2.887 9.665 1.00 86.00 286 ALA A CA 1
ATOM 2223 C C . ALA A 1 286 ? 27.631 -2.313 8.862 1.00 86.00 286 ALA A C 1
ATOM 2225 O O . ALA A 1 286 ? 27.794 -1.989 7.684 1.00 86.00 286 ALA A O 1
ATOM 2226 N N . SER A 1 287 ? 26.477 -2.110 9.503 1.00 83.88 287 SER A N 1
ATOM 2227 C CA . SER A 1 287 ? 25.277 -1.559 8.865 1.00 83.88 287 SER A CA 1
ATOM 2228 C C . SER A 1 287 ? 25.513 -0.116 8.411 1.00 83.88 287 SER A C 1
ATOM 2230 O O . SER A 1 287 ? 25.332 0.199 7.234 1.00 83.88 287 SER A O 1
ATOM 2232 N N . LYS A 1 288 ? 26.074 0.737 9.284 1.00 86.25 288 LYS A N 1
ATOM 2233 C CA . LYS A 1 288 ? 26.423 2.130 8.943 1.00 86.25 288 LYS A CA 1
ATOM 2234 C C . LYS A 1 288 ? 27.403 2.232 7.778 1.00 86.25 288 LYS A C 1
ATOM 2236 O O . LYS A 1 288 ? 27.226 3.086 6.914 1.00 86.25 288 LYS A O 1
ATOM 2241 N N . LEU A 1 289 ? 28.427 1.382 7.743 1.00 90.75 289 LEU A N 1
ATOM 2242 C CA . LEU A 1 289 ? 29.437 1.403 6.681 1.00 90.75 289 LEU A CA 1
ATOM 2243 C C . LEU A 1 289 ? 28.879 0.891 5.343 1.00 90.75 289 LEU A C 1
ATOM 2245 O O . LEU A 1 289 ? 29.221 1.432 4.291 1.00 90.75 289 LEU A O 1
ATOM 2249 N N . CYS A 1 290 ? 27.977 -0.096 5.364 1.00 86.69 290 CYS A N 1
ATOM 2250 C CA . CYS A 1 290 ? 27.258 -0.540 4.166 1.00 86.69 290 CYS A CA 1
ATOM 2251 C C . CYS A 1 290 ? 26.297 0.544 3.652 1.00 86.69 290 CYS A C 1
ATOM 2253 O O . CYS A 1 290 ? 26.258 0.830 2.454 1.00 86.69 290 CYS A O 1
ATOM 2255 N N . GLU A 1 291 ? 25.570 1.207 4.554 1.00 82.38 291 GLU A N 1
ATOM 2256 C CA . GLU A 1 291 ? 24.718 2.347 4.214 1.00 82.38 291 GLU A CA 1
ATOM 2257 C C . GLU A 1 291 ? 25.529 3.527 3.665 1.00 82.38 291 GLU A C 1
ATOM 2259 O O . GLU A 1 291 ? 25.077 4.212 2.749 1.00 82.38 291 GLU A O 1
ATOM 2264 N N . GLU A 1 292 ? 26.735 3.767 4.178 1.00 88.06 292 GLU A N 1
ATOM 2265 C CA . GLU A 1 292 ? 27.655 4.781 3.660 1.00 88.06 292 GLU A CA 1
ATOM 2266 C C . GLU A 1 292 ? 28.111 4.435 2.237 1.00 88.06 292 GLU A C 1
ATOM 2268 O O . GLU A 1 292 ? 27.979 5.265 1.336 1.00 88.06 292 GLU A O 1
ATOM 2273 N N . ALA A 1 293 ? 28.556 3.197 2.003 1.00 87.12 293 ALA A N 1
ATOM 2274 C CA . ALA A 1 293 ? 28.972 2.723 0.682 1.00 87.12 293 ALA A CA 1
ATOM 2275 C C . ALA A 1 293 ? 27.833 2.780 -0.354 1.00 87.12 293 ALA A C 1
ATOM 2277 O O . ALA A 1 293 ? 28.067 3.133 -1.511 1.00 87.12 293 ALA A O 1
ATOM 2278 N N . SER A 1 294 ? 26.590 2.516 0.067 1.00 86.69 294 SER A N 1
ATOM 2279 C CA . SER A 1 294 ? 25.398 2.540 -0.796 1.00 86.69 294 SER A CA 1
ATOM 2280 C C . SER A 1 294 ? 25.080 3.922 -1.400 1.00 86.69 294 SER A C 1
ATOM 2282 O O . SER A 1 294 ? 24.281 4.029 -2.329 1.00 86.69 294 SER A O 1
ATOM 2284 N N . ARG A 1 295 ? 25.708 4.996 -0.896 1.00 85.69 295 ARG A N 1
ATOM 2285 C CA . ARG A 1 295 ? 25.493 6.382 -1.352 1.00 85.69 295 ARG A CA 1
ATOM 2286 C C . ARG A 1 295 ? 26.335 6.780 -2.562 1.00 85.69 295 ARG A C 1
ATOM 2288 O O . ARG A 1 295 ? 26.140 7.886 -3.067 1.00 85.69 295 ARG A O 1
ATOM 2295 N N . TYR A 1 296 ? 27.267 5.939 -3.009 1.00 87.31 296 TYR A N 1
ATOM 2296 C CA . TYR A 1 296 ? 28.246 6.274 -4.047 1.00 87.31 296 TYR A CA 1
ATOM 2297 C C . TYR A 1 296 ? 28.050 5.469 -5.342 1.00 87.31 296 TYR A C 1
ATOM 2299 O O . TYR A 1 296 ? 27.286 4.506 -5.395 1.00 87.31 296 TYR A O 1
ATOM 2307 N N . SER A 1 297 ? 28.754 5.869 -6.404 1.00 82.69 297 SER A N 1
ATOM 2308 C CA . SER A 1 297 ? 28.939 5.058 -7.615 1.00 82.69 297 SER A CA 1
ATOM 2309 C C . SER A 1 297 ? 30.419 4.751 -7.856 1.00 82.69 297 SER A C 1
ATOM 2311 O O . SER A 1 297 ? 31.294 5.549 -7.514 1.00 82.69 297 SER A O 1
ATOM 2313 N N . PHE A 1 298 ? 30.715 3.596 -8.454 1.00 84.50 298 PHE A N 1
ATOM 2314 C CA . PHE A 1 298 ? 32.073 3.183 -8.813 1.00 84.50 298 PHE A CA 1
ATOM 2315 C C . PHE A 1 298 ? 32.069 2.459 -10.160 1.00 84.50 298 PHE A C 1
ATOM 2317 O O . PHE A 1 298 ? 31.218 1.607 -10.402 1.00 84.50 298 PHE A O 1
ATOM 2324 N N . GLY A 1 299 ? 32.991 2.814 -11.061 1.00 72.88 299 GLY A N 1
ATOM 2325 C CA . GLY A 1 299 ? 33.099 2.169 -12.379 1.00 72.88 299 GLY A CA 1
ATOM 2326 C C . GLY A 1 299 ? 31.855 2.306 -13.271 1.00 72.88 299 GLY A C 1
ATOM 2327 O O . GLY A 1 299 ? 31.629 1.461 -14.126 1.00 72.88 299 GLY A O 1
ATOM 2328 N N . GLY A 1 300 ? 31.028 3.337 -13.059 1.00 65.50 300 GLY A N 1
ATOM 2329 C CA . GLY A 1 300 ? 29.745 3.511 -13.756 1.00 65.50 300 GLY A CA 1
ATOM 2330 C C . GLY A 1 300 ? 28.567 2.760 -13.122 1.00 65.50 300 GLY A C 1
ATOM 2331 O O . GLY A 1 300 ? 27.433 2.951 -13.552 1.00 65.50 300 GLY A O 1
ATOM 2332 N N . THR A 1 301 ? 28.810 1.975 -12.070 1.00 68.94 301 THR A N 1
ATOM 2333 C CA . THR A 1 301 ? 27.791 1.203 -11.350 1.00 68.94 301 THR A CA 1
ATOM 2334 C C . THR A 1 301 ? 27.342 1.940 -10.090 1.00 68.94 301 THR A C 1
ATOM 2336 O O . T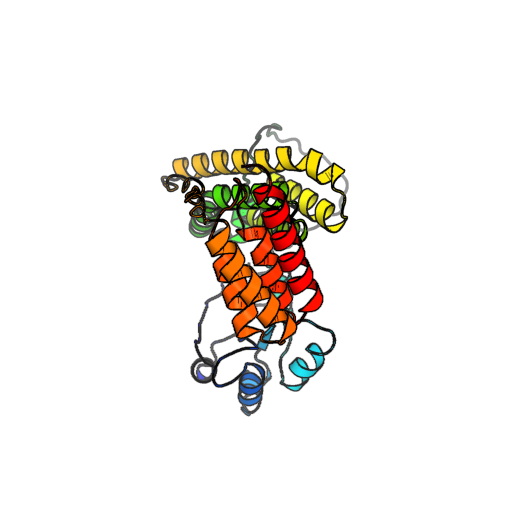HR A 1 301 ? 28.165 2.441 -9.320 1.00 68.94 301 THR A O 1
ATOM 2339 N N . ASN A 1 302 ? 26.029 2.004 -9.858 1.00 78.88 302 ASN A N 1
ATOM 2340 C CA . ASN A 1 302 ? 25.462 2.509 -8.609 1.00 78.88 302 ASN A CA 1
ATOM 2341 C C . ASN A 1 302 ? 25.621 1.453 -7.507 1.00 78.88 302 ASN A C 1
ATOM 2343 O O . ASN A 1 302 ? 25.262 0.295 -7.700 1.00 78.88 302 ASN A O 1
ATOM 2347 N N . LEU A 1 303 ? 26.167 1.842 -6.356 1.00 86.12 303 LEU A N 1
ATOM 2348 C CA . LEU A 1 303 ? 26.463 0.910 -5.270 1.00 86.12 303 LEU A CA 1
ATOM 2349 C C . LEU A 1 303 ? 25.275 0.669 -4.325 1.00 86.12 303 LEU A C 1
ATOM 2351 O O . LEU A 1 303 ? 25.377 -0.155 -3.411 1.00 86.12 303 LEU A O 1
ATOM 2355 N N . LYS A 1 304 ? 24.154 1.369 -4.545 1.00 82.44 304 LYS A N 1
ATOM 2356 C CA . LYS A 1 304 ? 22.950 1.305 -3.712 1.00 82.44 304 LYS A CA 1
ATOM 2357 C C . LYS A 1 304 ? 22.418 -0.115 -3.548 1.00 82.44 304 LYS A C 1
ATOM 2359 O O . LYS A 1 304 ? 22.146 -0.526 -2.425 1.00 82.44 304 LYS A O 1
ATOM 2364 N N . ASP A 1 305 ? 22.315 -0.867 -4.636 1.00 75.50 305 ASP A N 1
ATOM 2365 C CA . ASP A 1 305 ? 21.663 -2.181 -4.611 1.00 75.50 305 ASP A CA 1
ATOM 2366 C C . ASP A 1 305 ? 22.573 -3.241 -3.977 1.00 75.50 305 ASP A C 1
ATOM 2368 O O . ASP A 1 305 ? 22.138 -4.052 -3.158 1.00 75.50 305 ASP A O 1
ATOM 2372 N N . VAL A 1 306 ? 23.877 -3.169 -4.270 1.00 81.75 306 VAL A N 1
ATOM 2373 C CA . VAL A 1 306 ? 24.888 -4.098 -3.744 1.00 81.75 306 VAL A CA 1
ATOM 2374 C C . VAL A 1 306 ? 25.035 -3.947 -2.229 1.00 81.75 306 VAL A C 1
ATOM 2376 O O . VAL A 1 306 ? 24.907 -4.927 -1.492 1.00 81.75 306 VAL A O 1
ATOM 2379 N N . PHE A 1 307 ? 25.267 -2.725 -1.741 1.00 89.44 307 PHE A N 1
ATOM 2380 C CA . PHE A 1 307 ? 25.500 -2.506 -0.310 1.00 89.44 307 PHE A CA 1
ATOM 2381 C C . PHE A 1 307 ? 24.224 -2.250 0.489 1.00 89.44 307 PHE A C 1
ATOM 2383 O O . PHE A 1 307 ? 24.229 -2.464 1.697 1.00 89.44 307 PHE A O 1
ATOM 2390 N N . GLY A 1 308 ? 23.106 -1.916 -0.161 1.00 78.25 308 GLY A N 1
ATOM 2391 C CA . GLY A 1 308 ? 21.781 -1.972 0.460 1.00 78.25 308 GLY A CA 1
ATOM 2392 C C . GLY A 1 308 ? 21.396 -3.404 0.841 1.00 78.25 308 GLY A C 1
ATOM 2393 O O . GLY A 1 308 ? 20.911 -3.643 1.948 1.00 78.25 308 GLY A O 1
ATOM 2394 N N . LYS A 1 309 ? 21.703 -4.383 -0.024 1.00 81.19 309 LYS A N 1
ATOM 2395 C CA . LYS A 1 309 ? 21.546 -5.810 0.293 1.00 81.19 309 LYS A CA 1
ATOM 2396 C C . LYS A 1 309 ? 22.470 -6.253 1.431 1.00 81.19 309 LYS A C 1
ATOM 2398 O O . LYS A 1 309 ? 22.013 -6.942 2.339 1.00 81.19 309 LYS A O 1
ATOM 2403 N N . ALA A 1 310 ? 23.739 -5.836 1.413 1.00 81.38 310 ALA A N 1
ATOM 2404 C CA . ALA A 1 310 ? 24.684 -6.145 2.489 1.00 81.38 310 ALA A CA 1
ATOM 2405 C C . ALA A 1 310 ? 24.238 -5.555 3.843 1.00 81.38 310 ALA A C 1
ATOM 2407 O O . ALA A 1 310 ? 24.247 -6.269 4.840 1.00 81.38 310 ALA A O 1
ATOM 2408 N N . ALA A 1 311 ? 23.760 -4.303 3.877 1.00 79.00 311 ALA A N 1
ATOM 2409 C CA . ALA A 1 311 ? 23.242 -3.669 5.095 1.00 79.00 311 ALA A CA 1
ATOM 2410 C C . ALA A 1 311 ? 22.038 -4.424 5.679 1.00 79.00 311 ALA A C 1
ATOM 2412 O O . ALA A 1 311 ? 21.949 -4.630 6.888 1.00 79.00 311 ALA A O 1
ATOM 2413 N N . LYS A 1 312 ? 21.126 -4.891 4.816 1.00 79.69 312 LYS A N 1
ATOM 2414 C CA . LYS A 1 312 ? 19.978 -5.700 5.238 1.00 79.69 312 LYS A CA 1
ATOM 2415 C C . LYS A 1 312 ? 20.413 -7.029 5.862 1.00 79.69 312 LYS A C 1
ATOM 2417 O O . LYS A 1 312 ? 19.941 -7.358 6.940 1.00 79.69 312 LYS A O 1
ATOM 2422 N N . LEU A 1 313 ? 21.358 -7.734 5.236 1.00 80.12 313 LEU A N 1
ATOM 2423 C CA . LEU A 1 313 ? 21.916 -8.980 5.776 1.00 80.12 313 LEU A CA 1
ATOM 2424 C C . LEU A 1 313 ? 22.596 -8.769 7.135 1.00 80.12 313 LEU A C 1
ATOM 2426 O O . LEU A 1 313 ? 22.441 -9.597 8.024 1.00 80.12 313 LEU A O 1
ATOM 2430 N N . VAL A 1 314 ? 23.294 -7.646 7.334 1.00 80.50 314 VAL A N 1
ATOM 2431 C CA . VAL A 1 314 ? 23.865 -7.287 8.644 1.00 80.50 314 VAL A CA 1
ATOM 2432 C C . VAL A 1 314 ? 22.772 -7.096 9.700 1.00 80.50 314 VAL A C 1
ATOM 2434 O O . VAL A 1 314 ? 22.904 -7.611 10.808 1.00 80.50 314 VAL A O 1
ATOM 2437 N N . ASN A 1 315 ? 21.687 -6.390 9.366 1.00 77.81 315 ASN A N 1
ATOM 2438 C CA . ASN A 1 315 ? 20.560 -6.176 10.284 1.00 77.81 315 ASN A CA 1
ATOM 2439 C C . ASN A 1 315 ? 19.805 -7.480 10.603 1.00 77.81 315 ASN A C 1
ATOM 2441 O O . ASN A 1 315 ? 19.254 -7.617 11.693 1.00 77.81 315 ASN A O 1
ATOM 2445 N N . ASP A 1 316 ? 19.823 -8.438 9.675 1.00 81.44 316 ASP A N 1
ATOM 2446 C CA . ASP A 1 316 ? 19.258 -9.780 9.836 1.00 81.44 316 ASP A CA 1
ATOM 2447 C C . ASP A 1 316 ? 20.248 -10.767 10.509 1.00 81.44 316 ASP A C 1
ATOM 2449 O O . ASP A 1 316 ? 19.959 -11.957 10.619 1.00 81.44 316 ASP A O 1
ATOM 2453 N N . TYR A 1 317 ? 21.396 -10.283 11.013 1.00 83.31 317 TYR A N 1
ATOM 2454 C CA . TYR A 1 317 ? 22.464 -11.065 11.664 1.00 83.31 317 TYR A CA 1
ATOM 2455 C C . TYR A 1 317 ? 23.153 -12.106 10.754 1.00 83.31 317 TYR A C 1
ATOM 2457 O O . TYR A 1 317 ? 23.818 -13.028 11.230 1.00 83.31 317 TYR A O 1
ATOM 2465 N N . GLU A 1 318 ? 23.056 -11.945 9.433 1.00 84.62 318 GLU A N 1
ATOM 2466 C CA . GLU A 1 318 ? 23.679 -12.800 8.416 1.00 84.62 318 GLU A CA 1
ATOM 2467 C C . GLU A 1 318 ? 25.071 -12.280 7.994 1.00 84.62 318 GLU A C 1
ATOM 2469 O O . GLU A 1 318 ? 25.339 -11.979 6.825 1.00 84.62 318 GLU A O 1
ATOM 2474 N N . TYR A 1 319 ? 25.990 -12.175 8.961 1.00 81.31 319 TYR A N 1
ATOM 2475 C CA . TYR A 1 319 ? 27.313 -11.555 8.777 1.00 81.31 319 TYR A CA 1
ATOM 2476 C C . TYR A 1 319 ? 28.206 -12.255 7.747 1.00 81.31 319 TYR A C 1
ATOM 2478 O O . TYR A 1 319 ? 28.919 -11.579 7.007 1.00 81.31 319 TYR A O 1
ATOM 2486 N N . ASP A 1 320 ? 28.155 -13.586 7.654 1.00 82.44 320 ASP A N 1
ATOM 2487 C CA . ASP A 1 320 ? 28.967 -14.346 6.694 1.00 82.44 320 ASP A CA 1
ATOM 2488 C C . ASP A 1 320 ? 28.578 -14.024 5.244 1.00 82.44 320 ASP A C 1
ATOM 2490 O O . ASP A 1 320 ? 29.435 -13.865 4.372 1.00 82.44 320 ASP A O 1
ATOM 2494 N N . GLN A 1 321 ? 27.276 -13.873 4.982 1.00 81.06 321 GLN A N 1
ATOM 2495 C CA . GLN A 1 321 ? 26.767 -13.531 3.655 1.00 81.06 321 GLN A CA 1
ATOM 2496 C C . GLN A 1 321 ? 27.031 -12.063 3.317 1.00 81.06 321 GLN A C 1
ATOM 2498 O O . GLN A 1 321 ? 27.474 -11.760 2.206 1.00 81.06 321 GLN A O 1
ATOM 2503 N N . ALA A 1 322 ? 26.822 -11.155 4.276 1.00 82.50 322 ALA A N 1
ATOM 2504 C CA . ALA A 1 322 ? 27.159 -9.743 4.115 1.00 82.50 322 ALA A CA 1
ATOM 2505 C C . ALA A 1 322 ? 28.662 -9.550 3.841 1.00 82.50 322 ALA A C 1
ATOM 2507 O O . ALA A 1 322 ? 29.044 -8.878 2.880 1.00 82.50 322 ALA A O 1
ATOM 2508 N N . GLY A 1 323 ? 29.517 -10.207 4.629 1.00 86.25 323 GLY A N 1
ATOM 2509 C CA . GLY A 1 323 ? 30.967 -10.199 4.461 1.00 86.25 323 GLY A CA 1
ATOM 2510 C C . GLY A 1 323 ? 31.414 -10.808 3.131 1.00 86.25 323 GLY A C 1
ATOM 2511 O O . GLY A 1 323 ? 32.343 -10.292 2.510 1.00 86.25 323 GLY A O 1
ATOM 2512 N N . GLY A 1 324 ? 30.737 -11.855 2.650 1.00 87.31 324 GLY A N 1
ATOM 2513 C CA . GLY A 1 324 ? 30.966 -12.430 1.322 1.00 87.31 324 GLY A CA 1
ATOM 2514 C C . GLY A 1 324 ? 30.757 -11.413 0.197 1.00 87.31 324 GLY A C 1
ATOM 2515 O O . GLY A 1 324 ? 31.661 -11.198 -0.610 1.00 87.31 324 GLY A O 1
ATOM 2516 N N . ILE A 1 325 ? 29.616 -10.711 0.203 1.00 87.62 325 ILE A N 1
ATOM 2517 C CA . ILE A 1 325 ? 29.291 -9.667 -0.788 1.00 87.62 325 ILE A CA 1
ATOM 2518 C C . ILE A 1 325 ? 30.354 -8.559 -0.793 1.00 87.62 325 ILE A C 1
ATOM 2520 O O . ILE A 1 325 ? 30.824 -8.151 -1.857 1.00 87.62 325 ILE A O 1
ATOM 2524 N N . ILE A 1 326 ? 30.756 -8.085 0.390 1.00 90.75 326 ILE A N 1
ATOM 2525 C CA . ILE A 1 326 ? 31.748 -7.010 0.528 1.00 90.75 326 ILE A CA 1
ATOM 2526 C C . ILE A 1 326 ? 33.119 -7.468 0.012 1.00 90.75 326 ILE A C 1
ATOM 2528 O O . ILE A 1 326 ? 33.749 -6.765 -0.780 1.00 90.75 326 ILE A O 1
ATOM 2532 N N . ASN A 1 327 ? 33.574 -8.657 0.413 1.00 90.44 327 ASN A N 1
ATOM 2533 C CA . ASN A 1 327 ? 34.881 -9.187 0.023 1.00 90.44 327 ASN A CA 1
ATOM 2534 C C . ASN A 1 327 ? 34.981 -9.487 -1.475 1.00 90.44 327 ASN A C 1
ATOM 2536 O O . ASN A 1 327 ? 36.032 -9.262 -2.078 1.00 90.44 327 ASN A O 1
ATOM 2540 N N . ASP A 1 328 ? 33.906 -9.966 -2.094 1.00 89.00 328 ASP A N 1
ATOM 2541 C CA . ASP A 1 328 ? 33.889 -10.211 -3.535 1.00 89.00 328 ASP A CA 1
ATOM 2542 C C . ASP A 1 328 ? 33.910 -8.901 -4.331 1.00 89.00 328 ASP A C 1
ATOM 2544 O O . ASP A 1 328 ? 34.620 -8.804 -5.337 1.00 89.00 328 ASP A O 1
ATOM 2548 N N . PHE A 1 329 ? 33.258 -7.848 -3.829 1.00 89.06 329 PHE A N 1
ATOM 2549 C CA . PHE A 1 329 ? 33.361 -6.516 -4.424 1.00 89.06 329 PHE A CA 1
ATOM 2550 C C . PHE A 1 329 ? 34.779 -5.930 -4.293 1.00 89.06 329 PHE A C 1
ATOM 2552 O O . PHE A 1 329 ? 35.319 -5.395 -5.263 1.00 89.06 329 PHE A O 1
ATOM 2559 N N . ILE A 1 330 ? 35.428 -6.090 -3.131 1.00 89.44 330 ILE A N 1
ATOM 2560 C CA . ILE A 1 330 ? 36.829 -5.680 -2.904 1.00 89.44 330 ILE A CA 1
ATOM 2561 C C . ILE A 1 330 ? 37.778 -6.372 -3.895 1.00 89.44 330 ILE A C 1
ATOM 2563 O O . ILE A 1 330 ? 38.638 -5.717 -4.490 1.00 89.44 330 ILE A O 1
ATOM 2567 N N . LYS A 1 331 ? 37.621 -7.687 -4.112 1.00 87.69 331 LYS A N 1
ATOM 2568 C CA . LYS A 1 331 ? 38.408 -8.431 -5.113 1.00 87.69 331 LYS A CA 1
ATOM 2569 C C . LYS A 1 331 ? 38.200 -7.867 -6.519 1.00 87.69 331 LYS A C 1
ATOM 2571 O O . LYS A 1 331 ? 39.176 -7.706 -7.249 1.00 87.69 331 LYS A O 1
ATOM 2576 N N . GLY A 1 332 ? 36.957 -7.523 -6.867 1.00 83.44 332 GLY A N 1
ATOM 2577 C CA . GLY A 1 332 ? 36.609 -6.877 -8.132 1.00 83.44 332 GLY A CA 1
ATOM 2578 C C . GLY A 1 332 ? 37.377 -5.572 -8.351 1.00 83.44 332 GLY A C 1
ATOM 2579 O O . GLY A 1 332 ? 38.061 -5.436 -9.364 1.00 83.44 332 GLY A O 1
ATOM 2580 N N . ILE A 1 333 ? 37.370 -4.667 -7.365 1.00 84.19 333 ILE A N 1
ATOM 2581 C CA . ILE A 1 333 ? 38.106 -3.390 -7.429 1.00 84.19 333 ILE A CA 1
ATOM 2582 C C . ILE A 1 333 ? 39.608 -3.627 -7.657 1.00 84.19 333 ILE A C 1
ATOM 2584 O O . ILE A 1 333 ? 40.206 -3.017 -8.548 1.00 84.19 333 ILE A O 1
ATOM 2588 N N . ASN A 1 334 ? 40.208 -4.541 -6.889 1.00 79.88 334 ASN A N 1
ATOM 2589 C CA . ASN A 1 334 ? 41.639 -4.847 -6.980 1.00 79.88 334 ASN A CA 1
ATOM 2590 C C . ASN A 1 334 ? 42.025 -5.500 -8.316 1.00 79.88 334 ASN A C 1
ATOM 2592 O O . ASN A 1 334 ? 43.139 -5.298 -8.789 1.00 79.88 334 ASN A O 1
ATOM 2596 N N . SER A 1 335 ? 41.112 -6.248 -8.944 1.00 72.81 335 SER A N 1
ATOM 2597 C CA . SER A 1 335 ? 41.337 -6.843 -10.267 1.00 72.81 335 SER A CA 1
ATOM 2598 C C . SER A 1 335 ? 41.276 -5.821 -11.409 1.00 72.81 335 SER A C 1
ATOM 2600 O O . SER A 1 335 ? 42.021 -5.943 -12.375 1.00 72.81 335 SER A O 1
ATOM 2602 N N . THR A 1 336 ? 40.457 -4.772 -11.278 1.00 61.00 336 THR A N 1
ATOM 2603 C CA . THR A 1 336 ? 40.333 -3.690 -12.273 1.00 61.00 336 THR A CA 1
ATOM 2604 C C . THR A 1 336 ? 41.404 -2.599 -12.155 1.00 61.00 336 THR A C 1
ATOM 2606 O O . THR A 1 336 ? 41.651 -1.884 -13.117 1.00 61.00 336 THR A O 1
ATOM 2609 N N . GLY A 1 337 ? 42.063 -2.466 -10.999 1.00 51.66 337 GLY A N 1
ATOM 2610 C CA . GLY A 1 337 ? 43.135 -1.485 -10.767 1.00 51.66 337 GLY A CA 1
ATOM 2611 C C . GLY A 1 337 ? 44.532 -1.914 -11.239 1.00 51.66 337 GLY A C 1
ATOM 2612 O O . GLY A 1 337 ? 45.487 -1.175 -11.022 1.00 51.66 337 GLY A O 1
ATOM 2613 N N . GLY A 1 338 ? 44.666 -3.103 -11.841 1.00 40.16 338 GLY A N 1
ATOM 2614 C CA . GLY A 1 338 ? 45.927 -3.640 -12.373 1.00 40.16 338 GLY A CA 1
ATOM 2615 C C . GLY A 1 338 ? 46.212 -3.296 -13.841 1.00 40.16 338 GLY A C 1
ATOM 2616 O O . GLY A 1 338 ? 47.295 -3.605 -14.331 1.00 40.16 338 GLY A O 1
ATOM 2617 N N . GLU A 1 339 ? 45.268 -2.655 -14.534 1.00 39.47 339 GLU A N 1
ATOM 2618 C CA . GLU A 1 339 ? 45.436 -2.146 -15.899 1.00 39.47 339 GLU A CA 1
ATOM 2619 C C . GLU A 1 339 ? 45.300 -0.618 -15.902 1.00 39.47 339 GLU A C 1
ATOM 2621 O O . GLU A 1 339 ? 44.263 -0.061 -16.261 1.00 39.47 339 GLU A O 1
ATOM 2626 N N . SER A 1 340 ? 46.333 0.089 -15.449 1.00 33.91 340 SER A N 1
ATOM 2627 C CA . SER A 1 340 ? 46.530 1.524 -15.707 1.00 33.91 340 SER A CA 1
ATOM 2628 C C . SER A 1 340 ? 48.007 1.871 -15.653 1.00 33.91 340 SER A C 1
ATOM 2630 O O . SER A 1 340 ? 48.659 1.481 -14.658 1.00 33.91 340 SER A O 1
#

Solvent-accessible surface area (backbone atoms only — not comparable to full-atom values): 19117 Å² total; per-residue (Å²): 80,70,92,76,82,87,84,87,63,95,40,54,70,51,40,57,59,58,55,72,74,69,82,70,72,64,43,83,38,52,42,85,48,78,100,48,35,33,53,58,43,40,38,60,46,53,67,44,90,50,67,64,49,67,65,49,40,33,29,35,39,31,82,68,78,54,97,61,48,65,58,57,41,47,74,32,64,36,74,50,74,45,50,54,80,79,47,68,71,59,50,51,54,50,50,68,70,60,45,57,73,86,72,40,52,71,71,78,76,77,76,82,75,89,71,86,86,76,88,82,90,78,90,75,76,98,76,72,98,66,54,61,34,62,76,55,12,22,58,56,44,68,65,35,61,69,62,32,51,51,54,39,48,56,46,48,59,44,44,62,46,52,52,52,51,46,50,49,28,59,77,69,64,38,50,71,61,36,25,53,54,26,49,52,48,18,56,56,28,42,51,48,16,15,57,65,47,16,52,41,22,46,52,46,22,52,23,45,75,67,70,36,59,71,59,34,67,69,42,49,64,56,39,53,47,40,53,51,54,44,38,56,51,45,54,53,54,36,47,76,72,73,40,81,73,71,76,69,67,63,64,74,69,71,69,76,65,66,42,53,78,52,55,69,73,60,49,49,54,43,45,52,53,23,34,51,22,28,78,68,69,34,48,72,58,19,25,52,33,21,53,56,52,22,58,25,18,49,98,90,40,72,29,39,68,65,24,46,52,30,22,51,30,28,75,70,69,36,32,70,61,22,30,46,55,45,52,54,50,51,52,51,55,60,64,63,68,73,78,124